Protein AF-A0A922D315-F1 (afdb_monomer)

pLDDT: mean 73.86, std 24.43, range [22.48, 97.62]

Mean predicted aligned error: 13.01 Å

Solvent-accessible surface area (backbone atoms only — not comparable to full-atom values): 17447 Å² total; per-residue (Å²): 59,37,34,54,45,79,56,97,93,43,79,48,77,47,82,45,89,85,81,79,78,64,88,59,62,47,65,74,80,80,59,61,92,82,39,90,58,49,90,83,52,80,82,81,50,77,80,77,60,60,60,63,49,66,79,55,69,70,61,53,51,51,53,52,53,49,74,77,66,68,82,96,87,77,100,71,91,74,86,86,72,86,78,73,94,68,91,68,90,68,82,64,93,59,62,65,70,58,42,48,52,56,15,62,77,73,73,54,56,54,87,32,56,74,48,73,80,84,81,93,70,83,63,75,76,67,44,75,32,68,101,81,56,83,41,77,51,57,84,61,48,79,63,49,51,58,54,50,51,52,53,50,48,54,49,63,57,55,69,46,83,72,56,49,70,86,56,73,47,52,87,54,80,71,87,61,44,58,58,98,77,68,10,79,40,85,62,13,63,63,24,62,57,63,55,52,49,50,45,55,57,44,47,72,78,37,96,82,54,59,78,71,93,75,82,71,52,82,84,55,62,72,66,82,62,90,65,62,70,46,51,59,55,57,83,54,83,78,80,87,65,88,70,63,98,86,60,94,63,89,64,76,76,77,78,82,73,80,80,74,131

Structure (mmCIF, N/CA/C/O backbone):
data_AF-A0A922D315-F1
#
_entry.id   AF-A0A922D315-F1
#
loop_
_atom_site.group_PDB
_atom_site.id
_atom_site.type_symbol
_atom_site.label_atom_id
_atom_site.label_alt_id
_atom_site.label_comp_id
_atom_site.label_asym_id
_atom_site.label_entity_id
_atom_site.label_seq_id
_atom_site.pdbx_PDB_ins_code
_atom_site.Cartn_x
_atom_site.Cartn_y
_atom_site.Cartn_z
_atom_site.occupancy
_atom_site.B_iso_or_equiv
_atom_site.auth_seq_id
_atom_site.auth_comp_id
_atom_site.auth_asym_id
_atom_site.auth_atom_id
_atom_site.pdbx_PDB_model_num
ATOM 1 N N . MET A 1 1 ? -8.050 -5.207 -5.681 1.00 91.94 1 MET A N 1
ATOM 2 C CA . MET A 1 1 ? -8.322 -5.676 -7.064 1.00 91.94 1 MET A CA 1
ATOM 3 C C . MET A 1 1 ? -9.760 -6.156 -7.151 1.00 91.94 1 MET A C 1
ATOM 5 O O . MET A 1 1 ? -10.204 -6.836 -6.233 1.00 91.94 1 MET A O 1
ATOM 9 N N . ILE A 1 2 ? -10.489 -5.770 -8.195 1.00 95.44 2 ILE A N 1
ATOM 10 C CA . ILE A 1 2 ? -11.901 -6.116 -8.404 1.00 95.44 2 ILE A CA 1
ATOM 11 C C . ILE A 1 2 ? -11.977 -7.260 -9.413 1.00 95.44 2 ILE A C 1
ATOM 13 O O . ILE A 1 2 ? -11.482 -7.131 -10.533 1.00 95.44 2 ILE A O 1
ATOM 17 N N . ILE A 1 3 ? -12.604 -8.360 -9.006 1.00 95.19 3 ILE A N 1
ATOM 18 C CA . ILE A 1 3 ? -12.777 -9.567 -9.816 1.00 95.19 3 ILE A CA 1
ATOM 19 C C . ILE A 1 3 ? -14.256 -9.770 -10.119 1.00 95.19 3 ILE A C 1
ATOM 21 O O . ILE A 1 3 ? -15.096 -9.632 -9.228 1.00 95.19 3 ILE A O 1
ATOM 25 N N . ARG A 1 4 ? -14.565 -10.104 -11.371 1.00 94.69 4 ARG A N 1
ATOM 26 C CA . ARG A 1 4 ? -15.879 -10.580 -11.801 1.00 94.69 4 ARG A CA 1
ATOM 27 C C . ARG A 1 4 ? -15.953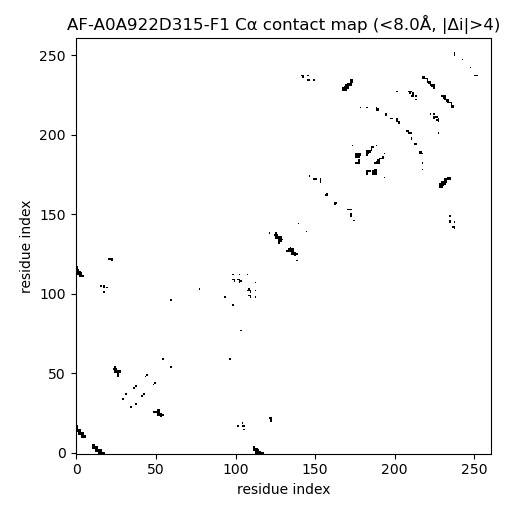 -12.088 -11.600 1.00 94.69 4 ARG A C 1
ATOM 29 O O . ARG A 1 4 ? -15.093 -12.819 -12.073 1.00 94.69 4 ARG A O 1
ATOM 36 N N . GLU A 1 5 ? -17.001 -12.551 -10.938 1.00 92.75 5 GLU A N 1
ATOM 37 C CA . GLU A 1 5 ? -17.286 -13.973 -10.761 1.00 92.75 5 GLU A CA 1
ATOM 38 C C . GLU A 1 5 ? -18.653 -14.271 -11.392 1.00 92.75 5 GLU A C 1
ATOM 40 O O . GLU A 1 5 ? -19.631 -13.565 -11.141 1.00 92.75 5 GLU A O 1
ATOM 45 N N . GLU A 1 6 ? -18.727 -15.293 -12.244 1.00 91.25 6 GLU A N 1
ATOM 46 C CA . GLU A 1 6 ? -19.978 -15.734 -12.864 1.00 91.25 6 GLU A CA 1
ATOM 47 C C . GLU A 1 6 ? -20.298 -17.152 -12.397 1.00 91.25 6 GLU A C 1
ATOM 49 O O . GLU A 1 6 ? -19.528 -18.088 -12.627 1.00 91.25 6 GLU A O 1
ATOM 54 N N . LYS A 1 7 ? -21.427 -17.310 -11.703 1.00 88.50 7 LYS A N 1
ATOM 55 C CA . LYS A 1 7 ? -21.873 -18.599 -11.169 1.00 88.50 7 LYS A CA 1
ATOM 56 C C . LYS A 1 7 ? -23.377 -18.739 -11.343 1.00 88.50 7 LYS A C 1
ATOM 58 O O . LYS A 1 7 ? -24.132 -17.856 -10.946 1.00 88.50 7 LYS A O 1
ATOM 63 N N . ASP A 1 8 ? -23.801 -19.844 -11.951 1.00 87.62 8 ASP A N 1
ATOM 64 C CA . ASP A 1 8 ? -25.213 -20.179 -12.180 1.00 87.62 8 ASP A CA 1
ATOM 65 C C . ASP A 1 8 ? -26.011 -19.058 -12.889 1.00 87.62 8 ASP A C 1
ATOM 67 O O . ASP A 1 8 ? -27.183 -18.825 -12.603 1.00 87.62 8 ASP A O 1
ATOM 71 N N . GLY A 1 9 ? -25.361 -18.329 -13.807 1.00 88.81 9 GLY A N 1
ATOM 72 C CA . GLY A 1 9 ? -25.953 -17.204 -14.547 1.00 88.81 9 GLY A CA 1
ATOM 73 C C . GLY A 1 9 ? -26.064 -15.891 -13.759 1.00 88.81 9 GLY A C 1
ATOM 74 O O . GLY A 1 9 ? -26.558 -14.900 -14.296 1.00 88.81 9 GLY A O 1
ATOM 75 N N . SER A 1 10 ? -25.598 -15.858 -12.508 1.00 92.81 10 SER A N 1
ATOM 76 C CA . SER A 1 10 ? -25.466 -14.638 -11.712 1.00 92.81 10 SER A CA 1
ATOM 77 C C . SER A 1 10 ? -24.044 -14.092 -11.804 1.00 92.81 10 SER A C 1
ATOM 79 O O . SER A 1 10 ? -23.073 -14.845 -11.707 1.00 92.81 10 SER A O 1
ATOM 81 N N . VAL A 1 11 ? -23.926 -12.773 -11.969 1.00 94.19 11 VAL A N 1
ATOM 82 C CA . VAL A 1 11 ? -22.647 -12.057 -11.960 1.00 94.19 11 VAL A CA 1
ATOM 83 C C . VAL A 1 11 ? -22.488 -11.360 -10.616 1.00 94.19 11 VAL A C 1
ATOM 85 O O . VAL A 1 11 ? -23.331 -10.550 -10.229 1.00 94.19 11 VAL A O 1
ATOM 88 N N . SER A 1 12 ? -21.390 -11.638 -9.925 1.00 95.19 12 SER A N 1
ATOM 89 C CA . SER A 1 12 ? -20.979 -10.933 -8.715 1.00 95.19 12 SER A CA 1
ATOM 90 C C . SER A 1 12 ? -19.610 -10.280 -8.904 1.00 95.19 12 SER A C 1
ATOM 92 O O . SER A 1 12 ? -18.837 -10.631 -9.798 1.00 95.19 12 SER A O 1
ATOM 94 N N . TYR A 1 13 ? -19.322 -9.296 -8.055 1.00 96.12 13 TYR A N 1
ATOM 95 C CA . TYR A 1 13 ? -18.024 -8.638 -7.997 1.00 96.12 13 TYR A CA 1
ATOM 96 C C . TYR A 1 13 ? -17.445 -8.804 -6.601 1.00 96.12 13 TYR A C 1
ATOM 98 O O . TYR A 1 13 ? -18.140 -8.584 -5.606 1.00 96.12 13 TYR A O 1
ATOM 106 N N . SER A 1 14 ? -16.173 -9.179 -6.525 1.00 95.12 14 SER A N 1
ATOM 107 C CA . SER A 1 14 ? -15.460 -9.344 -5.264 1.00 95.12 14 SER A CA 1
ATOM 108 C C . SER A 1 14 ? -14.200 -8.482 -5.239 1.00 95.12 14 SER A C 1
ATOM 110 O O . SER A 1 14 ? -13.546 -8.262 -6.260 1.00 95.12 14 SER A O 1
ATOM 112 N N . HIS A 1 15 ? -13.860 -7.964 -4.056 1.00 95.88 15 HIS A N 1
ATOM 113 C CA . HIS A 1 15 ? -12.599 -7.266 -3.835 1.00 95.88 15 HIS A CA 1
ATOM 114 C C . HIS A 1 15 ? -11.581 -8.226 -3.220 1.00 95.88 15 HIS A C 1
ATOM 116 O O . HIS A 1 15 ? -11.841 -8.832 -2.179 1.00 95.88 15 HIS A O 1
ATOM 122 N N . ARG A 1 16 ? -10.408 -8.348 -3.845 1.00 95.12 16 ARG A N 1
ATOM 123 C CA . ARG A 1 16 ? -9.303 -9.183 -3.363 1.00 95.12 16 ARG A CA 1
ATOM 124 C C . ARG A 1 16 ? -8.022 -8.374 -3.216 1.00 95.12 16 ARG A C 1
ATOM 126 O O . ARG A 1 16 ? -7.699 -7.526 -4.055 1.00 95.12 16 ARG A O 1
ATOM 133 N N . LEU A 1 17 ? -7.307 -8.645 -2.128 1.00 96.56 17 LEU A N 1
ATOM 134 C CA . LEU A 1 17 ? -5.966 -8.127 -1.882 1.00 96.56 17 LEU A CA 1
ATOM 135 C C . LEU A 1 17 ? -4.940 -9.068 -2.509 1.00 96.56 17 LEU A C 1
ATOM 137 O O . LEU A 1 17 ? -5.109 -10.285 -2.483 1.00 96.56 17 LEU A O 1
ATOM 141 N N . ILE A 1 18 ? -3.877 -8.492 -3.057 1.00 95.62 18 ILE A N 1
ATOM 142 C CA . ILE A 1 18 ? -2.781 -9.225 -3.683 1.00 95.62 18 ILE A CA 1
ATOM 143 C C . ILE A 1 18 ? -1.454 -8.630 -3.234 1.00 95.62 18 ILE A C 1
ATOM 145 O O . ILE A 1 18 ? -1.304 -7.412 -3.144 1.00 95.62 18 ILE A O 1
ATOM 149 N N . ARG A 1 19 ? -0.481 -9.502 -2.980 1.00 95.56 19 ARG A N 1
ATOM 150 C CA . ARG A 1 19 ? 0.905 -9.120 -2.733 1.00 95.56 19 ARG A CA 1
ATOM 151 C C . ARG A 1 19 ? 1.822 -10.069 -3.483 1.00 95.56 19 ARG A C 1
ATOM 153 O O . ARG A 1 19 ? 1.801 -11.269 -3.246 1.00 95.56 19 ARG A O 1
ATOM 160 N N . VAL A 1 20 ? 2.650 -9.516 -4.362 1.00 95.25 20 VAL A N 1
ATOM 161 C CA . VAL A 1 20 ? 3.705 -10.271 -5.038 1.00 95.25 20 VAL A CA 1
ATOM 162 C C . VAL A 1 20 ? 4.973 -10.136 -4.205 1.00 95.25 20 VAL A C 1
ATOM 164 O O . VAL A 1 20 ? 5.565 -9.065 -4.145 1.00 95.25 20 VAL A O 1
ATOM 167 N N . GLU A 1 21 ? 5.371 -11.204 -3.518 1.00 93.81 21 GLU A N 1
ATOM 168 C CA . GLU A 1 21 ? 6.442 -11.128 -2.509 1.00 93.81 21 GLU A CA 1
ATOM 169 C C . GLU A 1 21 ? 7.861 -11.115 -3.093 1.00 93.81 21 GLU A C 1
ATOM 171 O O . GLU A 1 21 ? 8.811 -10.733 -2.414 1.00 93.81 21 GLU A O 1
ATOM 176 N N . ARG A 1 22 ? 8.018 -11.500 -4.363 1.00 95.38 22 ARG A N 1
ATOM 177 C CA . ARG A 1 22 ? 9.308 -11.492 -5.068 1.00 95.38 22 ARG A CA 1
ATOM 178 C C . ARG A 1 22 ? 9.532 -10.175 -5.829 1.00 95.38 22 ARG A C 1
ATOM 180 O O . ARG A 1 22 ? 8.563 -9.610 -6.337 1.00 95.38 22 ARG A O 1
ATOM 187 N N . PRO A 1 23 ? 10.787 -9.719 -6.008 1.00 96.88 23 PRO A N 1
ATOM 188 C CA . PRO A 1 23 ? 11.086 -8.506 -6.767 1.00 96.88 23 PRO A CA 1
ATOM 189 C C . PRO A 1 23 ? 10.802 -8.723 -8.256 1.00 96.88 23 PRO A C 1
ATOM 191 O O . PRO A 1 23 ? 11.546 -9.414 -8.953 1.00 96.88 23 PRO A O 1
ATOM 194 N N . ILE A 1 24 ? 9.701 -8.153 -8.744 1.00 96.19 24 ILE A N 1
ATOM 195 C CA . ILE A 1 24 ? 9.281 -8.274 -10.149 1.00 96.19 24 ILE A CA 1
ATOM 196 C C . ILE A 1 24 ? 9.647 -7.067 -11.005 1.00 96.19 24 ILE A C 1
ATOM 198 O O . ILE A 1 24 ? 9.591 -7.153 -12.224 1.00 96.19 24 ILE A O 1
ATOM 202 N N . MET A 1 25 ? 10.003 -5.946 -10.389 1.00 96.12 25 MET A N 1
ATOM 203 C CA . MET A 1 25 ? 10.227 -4.684 -11.079 1.00 96.12 25 MET A CA 1
ATOM 204 C C . MET A 1 25 ? 11.481 -3.995 -10.564 1.00 96.12 25 MET A C 1
ATOM 206 O O . MET A 1 25 ? 11.861 -4.153 -9.404 1.00 96.12 25 MET A O 1
ATOM 210 N N . ARG A 1 26 ? 12.111 -3.199 -11.429 1.00 96.69 26 ARG A N 1
ATOM 211 C CA . ARG A 1 26 ? 13.243 -2.344 -11.066 1.00 96.69 26 ARG A CA 1
ATOM 212 C C . ARG A 1 26 ? 13.170 -1.015 -11.803 1.00 96.69 26 ARG A C 1
ATOM 214 O O . ARG A 1 26 ? 12.892 -0.998 -12.997 1.00 96.69 26 ARG A O 1
ATOM 221 N N . ILE A 1 27 ? 13.488 0.075 -11.110 1.00 96.50 27 ILE A N 1
ATOM 222 C CA . ILE A 1 27 ? 13.754 1.384 -11.718 1.00 96.50 27 ILE A CA 1
ATOM 223 C C . ILE A 1 27 ? 15.282 1.533 -11.800 1.00 96.50 27 ILE A C 1
ATOM 225 O O . ILE A 1 27 ? 15.926 1.755 -10.772 1.00 96.50 27 ILE A O 1
ATOM 229 N N . PRO A 1 28 ? 15.909 1.291 -12.966 1.00 94.94 28 PRO A N 1
ATOM 230 C CA . PRO A 1 28 ? 17.351 1.440 -13.115 1.00 94.94 28 PRO A CA 1
ATOM 231 C C . PRO A 1 28 ? 17.743 2.916 -13.248 1.00 94.94 28 PRO A C 1
ATOM 233 O O . PRO A 1 28 ? 17.053 3.697 -13.897 1.00 94.94 28 PRO A O 1
ATOM 236 N N . THR A 1 29 ? 18.891 3.287 -12.684 1.00 91.69 29 THR A N 1
ATOM 237 C CA . THR A 1 29 ? 19.513 4.591 -12.939 1.00 91.69 29 THR A CA 1
ATOM 238 C C . THR A 1 29 ? 20.345 4.553 -14.221 1.00 91.69 29 THR A C 1
ATOM 240 O O . THR A 1 29 ? 20.868 3.504 -14.612 1.00 91.69 29 THR A O 1
ATOM 243 N N . LEU A 1 30 ? 20.476 5.704 -14.888 1.00 91.19 30 LEU A N 1
ATOM 244 C CA . LEU A 1 30 ? 21.371 5.846 -16.034 1.00 91.19 30 LEU A CA 1
ATOM 245 C C . LEU A 1 30 ? 22.831 5.745 -15.570 1.00 91.19 30 LEU A C 1
ATOM 247 O O . LEU A 1 30 ? 23.198 6.244 -14.507 1.00 91.19 30 LEU A O 1
ATOM 251 N N . ALA A 1 31 ? 23.675 5.098 -16.373 1.00 90.75 31 ALA A N 1
ATOM 252 C CA . ALA A 1 31 ? 25.097 4.998 -16.074 1.00 90.75 31 ALA A CA 1
ATOM 253 C C . ALA A 1 31 ? 25.754 6.390 -16.040 1.00 90.75 31 ALA A C 1
ATOM 255 O O . ALA A 1 31 ? 25.595 7.165 -16.980 1.00 90.75 31 ALA A O 1
ATOM 256 N N . ILE A 1 32 ? 26.578 6.658 -15.020 1.00 88.94 32 ILE A N 1
ATOM 257 C CA . ILE A 1 32 ? 27.289 7.940 -14.835 1.00 88.94 32 ILE A CA 1
ATOM 258 C C . ILE A 1 32 ? 28.112 8.374 -16.057 1.00 88.94 32 ILE A C 1
ATOM 260 O O . ILE A 1 32 ? 28.179 9.549 -16.384 1.00 88.94 32 ILE A O 1
ATOM 264 N N . HIS A 1 33 ? 28.690 7.429 -16.801 1.00 90.50 33 HIS A N 1
ATOM 265 C CA . HIS A 1 33 ? 29.448 7.725 -18.023 1.00 90.50 33 HIS A CA 1
ATOM 266 C C . HIS A 1 33 ? 28.604 8.418 -19.107 1.00 90.50 33 HIS A C 1
ATOM 268 O O . HIS A 1 33 ? 29.145 9.111 -19.970 1.00 90.50 33 HIS A O 1
ATOM 274 N N . LEU A 1 34 ? 27.286 8.204 -19.070 1.00 89.62 34 LEU A N 1
ATOM 275 C CA . LEU A 1 34 ? 26.307 8.773 -19.991 1.00 89.62 34 LEU A CA 1
ATOM 276 C C . LEU A 1 34 ? 25.631 10.028 -19.419 1.00 89.62 34 LEU A C 1
ATOM 278 O O . LEU A 1 34 ? 24.910 10.700 -20.150 1.00 89.62 34 LEU A O 1
ATOM 282 N N . ASP A 1 35 ? 25.895 10.365 -18.154 1.00 84.38 35 ASP A N 1
ATOM 283 C CA . ASP A 1 35 ? 25.376 11.547 -17.470 1.00 84.38 35 ASP A CA 1
ATOM 284 C C . ASP A 1 35 ? 26.524 12.351 -16.843 1.00 84.38 35 ASP A C 1
ATOM 286 O O . ASP A 1 35 ? 26.895 12.190 -15.680 1.00 84.38 35 ASP A O 1
ATOM 290 N N . ARG A 1 36 ? 27.110 13.238 -17.653 1.00 81.31 36 ARG A N 1
ATOM 291 C CA . ARG A 1 36 ? 28.266 14.057 -17.255 1.00 81.31 36 ARG A CA 1
ATOM 292 C C . ARG A 1 36 ? 27.937 15.091 -16.170 1.00 81.31 36 ARG A C 1
ATOM 294 O O . ARG A 1 36 ? 28.870 15.614 -15.571 1.00 81.31 36 ARG A O 1
ATOM 301 N N . GLY A 1 37 ? 26.655 15.390 -15.943 1.00 79.25 37 GLY A N 1
ATOM 302 C CA . GLY A 1 37 ? 26.189 16.380 -14.968 1.00 79.25 37 GLY A CA 1
ATOM 303 C C . GLY A 1 37 ? 25.739 15.783 -13.634 1.00 79.25 37 GLY A C 1
ATOM 304 O O . GLY A 1 37 ? 25.389 16.534 -12.731 1.00 79.25 37 GLY A O 1
ATOM 305 N N . ILE A 1 38 ? 25.757 14.453 -13.473 1.00 81.06 38 ILE A N 1
ATOM 306 C CA . ILE A 1 38 ? 25.192 13.800 -12.279 1.00 81.06 38 ILE A CA 1
ATOM 307 C C . ILE A 1 38 ? 25.898 14.190 -10.973 1.00 81.06 38 ILE A C 1
ATOM 309 O O . ILE A 1 38 ? 25.276 14.182 -9.912 1.00 81.06 38 ILE A O 1
ATOM 313 N N . ASN A 1 39 ? 27.180 14.566 -11.051 1.00 74.38 39 ASN A N 1
ATOM 314 C CA . ASN A 1 39 ? 27.963 15.004 -9.894 1.00 74.38 39 ASN A CA 1
ATOM 315 C C . ASN A 1 39 ? 27.498 16.363 -9.340 1.00 74.38 39 ASN A C 1
ATOM 317 O O . ASN A 1 39 ? 27.722 16.630 -8.163 1.00 74.38 39 ASN A O 1
ATOM 321 N N . ASP A 1 40 ? 26.824 17.183 -10.154 1.00 79.56 40 ASP A N 1
ATOM 322 C CA . ASP A 1 40 ? 26.308 18.503 -9.761 1.00 79.56 40 ASP A CA 1
ATOM 323 C C . ASP A 1 40 ? 24.874 18.432 -9.199 1.00 79.56 40 ASP A C 1
ATOM 325 O O . ASP A 1 40 ? 24.325 19.430 -8.730 1.00 79.56 40 ASP A O 1
ATOM 329 N N . GLY A 1 41 ? 24.261 17.244 -9.223 1.00 77.75 41 GLY A N 1
ATOM 330 C CA . GLY A 1 41 ? 22.933 16.978 -8.682 1.00 77.75 41 GLY A CA 1
ATOM 331 C C . GLY A 1 41 ? 22.098 16.093 -9.603 1.00 77.75 41 GLY A C 1
ATOM 332 O O . GLY A 1 41 ? 21.907 16.382 -10.784 1.00 77.75 41 GLY A O 1
ATOM 333 N N . PHE A 1 42 ? 21.538 15.017 -9.050 1.00 81.50 42 PHE A N 1
ATOM 334 C CA . PHE A 1 42 ? 20.682 14.110 -9.807 1.00 81.50 42 PHE A CA 1
ATOM 335 C C . PHE A 1 42 ? 19.250 14.651 -9.890 1.00 81.50 42 PHE A C 1
ATOM 337 O O . PHE A 1 42 ? 18.462 14.528 -8.950 1.00 81.50 42 PHE A O 1
ATOM 344 N N . LYS A 1 43 ? 18.898 15.261 -11.026 1.00 86.31 43 LYS A N 1
ATOM 345 C CA . LYS A 1 43 ? 17.538 15.754 -11.279 1.00 86.31 43 LYS A CA 1
ATOM 346 C C . LYS A 1 43 ? 16.674 14.664 -11.915 1.00 86.31 43 LYS A C 1
ATOM 348 O O . LYS A 1 43 ? 16.824 14.332 -13.090 1.00 86.31 43 LYS A O 1
ATOM 353 N N . ILE A 1 44 ? 15.720 14.145 -11.149 1.00 87.75 44 ILE A N 1
ATOM 354 C CA . ILE A 1 44 ? 14.788 13.111 -11.612 1.00 87.75 44 ILE A CA 1
ATOM 355 C C . ILE A 1 44 ? 13.575 13.762 -12.281 1.00 87.75 44 ILE A C 1
ATOM 357 O O . ILE A 1 44 ? 12.909 14.612 -11.692 1.00 87.75 44 ILE A O 1
ATOM 361 N N . ASN A 1 45 ? 13.256 13.333 -13.503 1.00 91.50 45 ASN A N 1
ATOM 362 C CA . ASN A 1 45 ? 11.947 13.570 -14.096 1.00 91.50 45 ASN A CA 1
ATOM 363 C C . ASN A 1 45 ? 11.003 12.441 -13.659 1.00 91.50 45 ASN A C 1
ATOM 365 O O . ASN A 1 45 ? 11.236 11.277 -13.986 1.00 91.50 45 ASN A O 1
ATOM 369 N N . THR A 1 46 ? 9.946 12.778 -12.924 1.00 93.31 46 THR A N 1
ATOM 370 C CA . THR A 1 46 ? 9.021 11.795 -12.340 1.00 93.31 46 THR A CA 1
ATOM 371 C C . THR A 1 46 ? 8.239 10.999 -13.384 1.00 93.31 46 THR A C 1
ATOM 373 O O . THR A 1 46 ? 7.889 9.854 -13.124 1.00 93.31 46 THR A O 1
ATOM 376 N N . GLN A 1 47 ? 8.008 11.559 -14.574 1.00 92.62 47 GLN A N 1
ATOM 377 C CA . GLN A 1 47 ? 7.243 10.909 -15.638 1.00 92.62 47 GLN A CA 1
ATOM 378 C C . GLN A 1 47 ? 8.100 9.959 -16.481 1.00 92.62 47 GLN A C 1
ATOM 380 O O . GLN A 1 47 ? 7.655 8.865 -16.821 1.00 92.62 47 GLN A O 1
ATOM 385 N N . SER A 1 48 ? 9.311 10.373 -16.863 1.00 92.12 48 SER A N 1
ATOM 386 C CA . SER A 1 48 ? 10.147 9.611 -17.800 1.00 92.12 48 SER A CA 1
ATOM 387 C C . SER A 1 48 ? 11.176 8.711 -17.122 1.00 92.12 48 SER A C 1
ATOM 389 O O . SER A 1 48 ? 11.525 7.678 -17.688 1.00 92.12 48 SER A O 1
ATOM 391 N N . HIS A 1 49 ? 11.685 9.075 -15.939 1.00 93.00 49 HIS A N 1
ATOM 392 C CA . HIS A 1 49 ? 12.783 8.340 -15.290 1.00 93.00 49 HIS A CA 1
ATOM 393 C C . HIS A 1 49 ? 12.307 7.312 -14.256 1.00 93.00 49 HIS A C 1
ATOM 395 O O . HIS A 1 49 ? 13.094 6.459 -13.858 1.00 93.00 49 HIS A O 1
ATOM 401 N N . LEU A 1 50 ? 11.042 7.366 -13.822 1.00 95.19 50 LEU A N 1
ATOM 402 C CA . LEU A 1 50 ? 10.490 6.454 -12.809 1.00 95.19 50 LEU A CA 1
ATOM 403 C C . LEU A 1 50 ? 9.668 5.301 -13.397 1.00 95.19 50 LEU A C 1
ATOM 405 O O . LEU A 1 50 ? 8.984 4.599 -12.657 1.00 95.19 50 LEU A O 1
ATOM 409 N N . LEU A 1 51 ? 9.735 5.078 -14.712 1.00 94.75 51 LEU A N 1
ATOM 410 C CA . LEU A 1 51 ? 9.062 3.950 -15.352 1.00 94.75 51 LEU A CA 1
ATOM 411 C C . LEU A 1 51 ? 9.773 2.635 -14.979 1.00 94.75 51 LEU A C 1
ATOM 413 O O . LEU A 1 51 ? 10.937 2.445 -15.347 1.00 94.75 51 LEU A O 1
ATOM 417 N N . PRO A 1 52 ? 9.113 1.711 -14.258 1.00 95.38 52 PRO A N 1
ATOM 418 C CA . PRO A 1 52 ? 9.738 0.466 -13.840 1.00 95.38 52 PRO A CA 1
ATOM 419 C C . PRO A 1 52 ? 9.849 -0.526 -15.003 1.00 95.38 52 PRO A C 1
ATOM 421 O O . PRO A 1 52 ? 8.927 -0.701 -15.800 1.00 95.38 52 PRO A O 1
ATOM 424 N N . VAL A 1 53 ? 10.964 -1.251 -15.053 1.00 95.88 53 VAL A N 1
ATOM 425 C CA . VAL A 1 53 ? 11.170 -2.370 -15.976 1.00 95.88 53 VAL A CA 1
ATOM 426 C C . VAL A 1 53 ? 10.648 -3.651 -15.330 1.00 95.88 53 VAL A C 1
ATOM 428 O O . VAL A 1 53 ? 11.108 -4.027 -14.252 1.00 95.88 53 VAL A O 1
ATOM 431 N N . LEU A 1 54 ? 9.705 -4.322 -16.001 1.00 95.31 54 LEU A N 1
ATOM 432 C CA . LEU A 1 54 ? 9.114 -5.599 -15.570 1.00 95.31 54 LEU A CA 1
ATOM 433 C C . LEU A 1 54 ? 9.826 -6.809 -16.200 1.00 95.31 54 LEU A C 1
ATOM 435 O O . LEU A 1 54 ? 10.202 -7.750 -15.509 1.00 95.31 54 LEU A O 1
ATOM 439 N N . ALA A 1 55 ? 9.997 -6.803 -17.525 1.00 95.00 55 ALA A N 1
ATOM 440 C CA . ALA A 1 55 ? 10.608 -7.897 -18.278 1.00 95.00 55 ALA A CA 1
ATOM 441 C C . ALA A 1 55 ? 11.099 -7.419 -19.653 1.00 95.00 55 ALA A C 1
ATOM 443 O O . ALA A 1 55 ? 10.701 -6.357 -20.129 1.00 95.00 55 ALA A O 1
ATOM 444 N N . THR A 1 56 ? 11.935 -8.227 -20.308 1.00 94.88 56 THR A N 1
ATOM 445 C CA . THR A 1 56 ? 12.290 -8.042 -21.722 1.00 94.88 56 THR A CA 1
ATOM 446 C C . THR A 1 56 ? 11.283 -8.758 -22.624 1.00 94.88 56 THR A C 1
ATOM 448 O O . THR A 1 56 ? 10.771 -9.822 -22.264 1.00 94.88 56 THR A O 1
ATOM 451 N N . SER A 1 57 ? 11.031 -8.215 -23.819 1.00 91.44 57 SER A N 1
ATOM 452 C CA . SER A 1 57 ? 10.149 -8.839 -24.819 1.00 91.44 57 SER A CA 1
ATOM 453 C C . SER A 1 57 ? 10.614 -10.248 -25.195 1.00 91.44 57 SER A C 1
ATOM 455 O O . SER A 1 57 ? 9.815 -11.175 -25.182 1.00 91.44 57 SER A O 1
ATOM 457 N N . ILE A 1 58 ? 11.923 -10.435 -25.400 1.00 90.81 58 ILE A N 1
ATOM 458 C CA . ILE A 1 58 ? 12.533 -11.728 -25.756 1.00 90.81 58 ILE A CA 1
ATOM 459 C C . ILE A 1 58 ? 12.167 -12.819 -24.743 1.00 90.81 58 ILE A C 1
ATOM 461 O O . ILE A 1 58 ? 11.757 -13.917 -25.117 1.00 90.81 58 ILE A O 1
ATOM 465 N N . LYS A 1 59 ? 12.312 -12.539 -23.439 1.00 88.06 59 LYS A N 1
ATOM 466 C CA . LYS A 1 59 ? 12.014 -13.541 -22.407 1.00 88.06 59 LYS A CA 1
ATOM 467 C C . LYS A 1 59 ? 10.509 -13.783 -22.279 1.00 88.06 59 LYS A C 1
ATOM 469 O O . LYS A 1 59 ? 10.111 -14.915 -22.018 1.00 88.06 59 LYS A O 1
ATOM 474 N N . ALA A 1 60 ? 9.690 -12.749 -22.474 1.00 85.81 60 ALA A N 1
ATOM 475 C CA . ALA A 1 60 ? 8.236 -12.876 -22.465 1.00 85.81 60 ALA A CA 1
ATOM 476 C C . ALA A 1 60 ? 7.731 -13.760 -23.622 1.00 85.81 60 ALA A C 1
ATOM 478 O O . ALA A 1 60 ? 6.937 -14.669 -23.390 1.00 85.81 60 ALA A O 1
ATOM 479 N N . GLU A 1 61 ? 8.240 -13.550 -24.836 1.00 84.94 61 GLU A N 1
ATOM 480 C CA . GLU A 1 61 ? 7.913 -14.360 -26.018 1.00 84.94 61 GLU A CA 1
ATOM 481 C C . GLU A 1 61 ? 8.377 -15.809 -25.863 1.00 84.94 61 GLU A C 1
ATOM 483 O O . GLU A 1 61 ? 7.606 -16.733 -26.119 1.00 84.94 61 GLU A O 1
ATOM 488 N N . LEU A 1 62 ? 9.600 -16.021 -25.363 1.00 85.38 62 LEU A N 1
ATOM 489 C CA . LEU A 1 62 ? 10.115 -17.364 -25.102 1.00 85.38 62 LEU A CA 1
ATOM 490 C C . LEU A 1 62 ? 9.227 -18.127 -24.111 1.00 85.38 62 LEU A C 1
ATOM 492 O O . LEU A 1 62 ? 8.895 -19.286 -24.343 1.00 85.38 62 LEU A O 1
ATOM 496 N N . ASN A 1 63 ? 8.814 -17.481 -23.019 1.00 81.38 63 ASN A N 1
ATOM 497 C CA . ASN A 1 63 ? 7.940 -18.111 -22.031 1.00 81.38 63 ASN A CA 1
ATOM 498 C C . ASN A 1 63 ? 6.555 -18.432 -22.619 1.00 81.38 63 ASN A C 1
ATOM 500 O O . ASN A 1 63 ? 5.992 -19.483 -22.310 1.00 81.38 63 ASN A O 1
ATOM 504 N N . LYS A 1 64 ? 6.021 -17.577 -23.499 1.00 78.44 64 LYS A N 1
ATOM 505 C CA . LYS A 1 64 ? 4.761 -17.845 -24.204 1.00 78.44 64 LYS A CA 1
ATOM 506 C C . LYS A 1 64 ? 4.872 -19.105 -25.072 1.00 78.44 64 LYS A C 1
ATOM 508 O O . LYS A 1 64 ? 4.070 -20.020 -24.916 1.00 78.44 64 LYS A O 1
ATOM 513 N N . ALA A 1 65 ? 5.927 -19.200 -25.882 1.00 69.44 65 ALA A N 1
ATOM 514 C CA . ALA A 1 65 ? 6.167 -20.347 -26.758 1.00 69.44 65 ALA A CA 1
ATOM 515 C C . ALA A 1 65 ? 6.389 -21.666 -25.992 1.00 69.44 65 ALA A C 1
ATOM 517 O O . ALA A 1 65 ? 5.967 -22.723 -26.454 1.00 69.44 65 ALA A O 1
ATOM 518 N N . VAL A 1 66 ? 7.025 -21.628 -24.813 1.00 70.00 66 VAL A N 1
ATOM 519 C CA . VAL A 1 66 ? 7.189 -22.816 -23.948 1.00 70.00 66 VAL A CA 1
ATOM 520 C C . VAL A 1 66 ? 5.839 -23.314 -23.428 1.00 70.00 66 VAL A C 1
ATOM 522 O O . VAL A 1 66 ? 5.589 -24.518 -23.413 1.00 70.00 66 VAL A O 1
ATOM 525 N N . THR A 1 67 ? 4.951 -22.392 -23.058 1.00 64.06 67 THR A N 1
ATOM 526 C CA . THR A 1 67 ? 3.602 -22.722 -22.572 1.00 64.06 67 THR A CA 1
ATOM 527 C C . THR A 1 67 ? 2.748 -23.367 -23.673 1.00 64.06 67 THR A C 1
ATOM 529 O O . THR A 1 67 ? 1.922 -24.227 -23.389 1.00 64.06 67 THR A O 1
ATOM 532 N N . GLU A 1 68 ? 2.986 -23.005 -24.937 1.00 63.22 68 GLU A N 1
ATOM 533 C CA . GLU A 1 68 ? 2.277 -23.541 -26.108 1.00 63.22 68 GLU A CA 1
ATOM 534 C C . GLU A 1 68 ? 2.806 -24.914 -26.583 1.00 63.22 68 GLU A C 1
ATOM 536 O O . GLU A 1 68 ? 2.072 -25.629 -27.264 1.00 63.22 68 GLU A O 1
ATOM 541 N N . ASN A 1 69 ? 4.038 -25.317 -26.216 1.00 52.28 69 ASN A N 1
ATOM 542 C CA . ASN A 1 69 ? 4.703 -26.512 -26.774 1.00 52.28 69 ASN A CA 1
ATOM 543 C C . ASN A 1 69 ? 5.050 -27.660 -25.776 1.00 52.28 69 ASN A C 1
ATOM 545 O O . ASN A 1 69 ? 5.296 -28.765 -26.250 1.00 52.28 69 ASN A O 1
ATOM 549 N N . GLY A 1 70 ? 5.018 -27.463 -24.440 1.00 42.78 70 GLY A N 1
ATOM 550 C CA . GLY A 1 70 ? 5.174 -28.504 -23.373 1.00 42.78 70 GLY A CA 1
ATOM 551 C C . GLY A 1 70 ? 6.561 -29.197 -23.263 1.00 42.78 70 GLY A C 1
ATOM 552 O O . GLY A 1 70 ? 7.285 -29.193 -24.256 1.00 42.78 70 GLY A O 1
ATOM 553 N N . PRO A 1 71 ? 6.999 -29.804 -22.115 1.00 45.03 71 PRO A N 1
ATOM 554 C CA . PRO A 1 71 ? 6.265 -30.383 -20.969 1.00 45.03 71 PRO A CA 1
ATOM 555 C C . PRO A 1 71 ? 6.587 -29.778 -19.567 1.00 45.03 71 PRO A C 1
ATOM 557 O O . PRO A 1 71 ? 7.465 -28.936 -19.408 1.00 45.03 71 PRO A O 1
ATOM 560 N N . VAL A 1 72 ? 5.839 -30.227 -18.545 1.00 50.66 72 VAL A N 1
ATOM 561 C CA . VAL A 1 72 ? 5.846 -29.815 -17.120 1.00 50.66 72 VAL A CA 1
ATOM 562 C C . VAL A 1 72 ? 7.194 -30.056 -16.418 1.00 50.66 72 VAL A C 1
ATOM 564 O O . VAL A 1 72 ? 7.602 -31.204 -16.321 1.00 50.66 72 VAL A O 1
ATOM 567 N N . GLU A 1 73 ? 7.819 -28.997 -15.875 1.00 40.16 73 GLU A N 1
ATOM 568 C CA . GLU A 1 73 ? 8.558 -28.955 -14.588 1.00 40.16 73 GLU A CA 1
ATOM 569 C C . GLU A 1 73 ? 9.169 -27.552 -14.349 1.00 40.16 73 GLU A C 1
ATOM 571 O O . GLU A 1 73 ? 10.261 -27.232 -14.806 1.00 40.16 73 GLU A O 1
ATOM 576 N N . THR A 1 74 ? 8.418 -26.673 -13.671 1.00 34.53 74 THR A N 1
ATOM 577 C CA . THR A 1 74 ? 8.870 -25.616 -12.730 1.00 34.53 74 THR A CA 1
ATOM 578 C C . THR A 1 74 ? 7.662 -24.752 -12.341 1.00 34.53 74 THR A C 1
ATOM 580 O O . THR A 1 74 ? 7.330 -23.779 -13.002 1.00 34.53 74 THR A O 1
ATOM 583 N N . GLY A 1 75 ? 6.978 -25.127 -11.256 1.00 34.72 75 GLY A N 1
ATOM 584 C CA . GLY A 1 75 ? 6.218 -24.234 -10.360 1.00 34.72 75 GLY A CA 1
ATOM 585 C C . GLY A 1 75 ? 5.065 -23.351 -10.875 1.00 34.72 75 GLY A C 1
ATOM 586 O O . GLY A 1 75 ? 4.445 -22.696 -10.046 1.00 34.72 75 GLY A O 1
ATOM 587 N N . PHE A 1 76 ? 4.740 -23.314 -12.166 1.00 37.03 76 PHE A N 1
ATOM 588 C CA . PHE A 1 76 ? 3.600 -22.561 -12.704 1.00 37.03 76 PHE A CA 1
ATOM 589 C C . PHE A 1 76 ? 2.637 -23.519 -13.407 1.00 37.03 76 PHE A C 1
ATOM 591 O O . PHE A 1 76 ? 2.865 -23.922 -14.545 1.00 37.03 76 PHE A O 1
ATOM 598 N N . GLN A 1 77 ? 1.566 -23.908 -12.713 1.00 31.09 77 GLN A N 1
ATOM 599 C CA . GLN A 1 77 ? 0.434 -24.599 -13.328 1.00 31.09 77 GLN A CA 1
ATOM 600 C C . GLN A 1 77 ? -0.509 -23.546 -13.917 1.00 31.09 77 GLN A C 1
ATOM 602 O O . GLN A 1 77 ? -1.117 -22.771 -13.184 1.00 31.09 77 GLN A O 1
ATOM 607 N N . ILE A 1 78 ? -0.588 -23.501 -15.245 1.00 44.66 78 ILE A N 1
ATOM 608 C CA . ILE A 1 78 ? -1.602 -22.753 -15.989 1.00 44.66 78 ILE A CA 1
ATOM 609 C C . ILE A 1 78 ? -2.571 -23.804 -16.520 1.00 44.66 78 ILE A C 1
ATOM 611 O O . ILE A 1 78 ? -2.165 -24.681 -17.283 1.00 44.66 78 ILE A O 1
ATOM 615 N N . ASP A 1 79 ? -3.821 -23.746 -16.066 1.00 35.03 79 ASP A N 1
ATOM 616 C CA . ASP A 1 79 ? -4.880 -24.625 -16.550 1.00 35.03 79 ASP A CA 1
ATOM 617 C C . ASP A 1 79 ? -5.231 -24.228 -17.990 1.00 35.03 79 ASP A C 1
ATOM 619 O O . ASP A 1 79 ? -5.528 -23.067 -18.294 1.00 35.03 79 ASP A O 1
ATOM 623 N N . GLY A 1 80 ? -5.056 -25.186 -18.894 1.00 39.25 80 GLY A N 1
ATOM 624 C CA . GLY A 1 80 ? -5.071 -24.980 -20.331 1.00 39.25 80 GLY A CA 1
ATOM 625 C C . GLY A 1 80 ? -6.487 -24.989 -20.873 1.00 39.25 80 GLY A C 1
ATOM 626 O O . GLY A 1 80 ? -6.990 -26.043 -21.253 1.00 39.25 80 GLY A O 1
ATOM 627 N N . ASP A 1 81 ? -7.085 -23.809 -21.000 1.00 32.72 81 ASP A N 1
ATOM 628 C CA . ASP A 1 81 ? -8.234 -23.619 -21.876 1.00 32.72 81 ASP A CA 1
ATOM 629 C C . ASP A 1 81 ? -7.766 -22.936 -23.167 1.00 32.72 81 ASP A C 1
ATOM 631 O O . ASP A 1 81 ? -7.151 -21.867 -23.154 1.00 32.72 81 ASP A O 1
ATOM 635 N N . LYS A 1 82 ? -7.988 -23.613 -24.297 1.00 35.28 82 LYS A N 1
ATOM 636 C CA . LYS A 1 82 ? -7.515 -23.218 -25.630 1.00 35.28 82 LYS A CA 1
ATOM 637 C C . LYS A 1 82 ? -8.109 -21.863 -26.024 1.00 35.28 82 LYS A C 1
ATOM 639 O O . LYS A 1 82 ? -9.248 -21.795 -26.485 1.00 35.28 82 LYS A O 1
ATOM 644 N N . VAL A 1 83 ? -7.327 -20.790 -25.920 1.00 35.56 83 VAL A N 1
ATOM 645 C CA . VAL A 1 83 ? -7.700 -19.495 -26.499 1.00 35.56 83 VAL A CA 1
ATOM 646 C C . VAL A 1 83 ? -7.474 -19.572 -28.007 1.00 35.56 83 VAL A C 1
ATOM 648 O O . VAL A 1 83 ? -6.365 -19.397 -28.503 1.00 35.56 83 VAL A O 1
ATOM 651 N N . ASN A 1 84 ? -8.547 -19.882 -28.736 1.00 34.22 84 ASN A N 1
ATOM 652 C CA . ASN A 1 84 ? -8.612 -19.674 -30.176 1.00 34.22 84 ASN A CA 1
ATOM 653 C C . ASN A 1 84 ? -8.306 -18.205 -30.485 1.00 34.22 84 ASN A C 1
ATOM 655 O O . ASN A 1 84 ? -8.974 -17.306 -29.973 1.00 34.22 84 ASN A O 1
ATOM 659 N N . GLU A 1 85 ? -7.342 -17.986 -31.377 1.00 41.28 85 GLU A N 1
ATOM 660 C CA . GLU A 1 85 ? -7.108 -16.721 -32.065 1.00 41.28 85 GLU A CA 1
ATOM 661 C C . GLU A 1 85 ? -8.379 -16.291 -32.812 1.00 41.28 85 GLU A C 1
ATOM 663 O O . GLU A 1 85 ? -8.610 -16.610 -33.978 1.00 41.28 85 GLU A O 1
ATOM 668 N N . ARG A 1 86 ? -9.240 -15.545 -32.126 1.00 36.16 86 ARG A N 1
ATOM 669 C CA . ARG A 1 86 ? -10.184 -14.625 -32.751 1.00 36.16 86 ARG A CA 1
ATOM 670 C C . ARG A 1 86 ? -9.991 -13.267 -32.118 1.00 36.16 86 ARG A C 1
ATOM 672 O O . ARG A 1 86 ? -10.473 -12.982 -31.032 1.00 36.16 86 ARG A O 1
ATOM 679 N N . THR A 1 87 ? -9.242 -12.465 -32.857 1.00 39.97 87 THR A N 1
ATOM 680 C CA . THR A 1 87 ? -9.140 -11.013 -32.838 1.00 39.97 87 THR A CA 1
ATOM 681 C C . THR A 1 87 ? -10.374 -10.330 -32.236 1.00 39.97 87 THR A C 1
ATOM 683 O O . THR A 1 87 ? -11.301 -9.941 -32.942 1.00 39.97 87 THR A O 1
ATOM 686 N N . THR A 1 88 ? -10.366 -10.109 -30.927 1.00 34.38 88 THR A N 1
ATOM 687 C CA . THR A 1 88 ? -10.965 -8.908 -30.355 1.00 34.38 88 THR A CA 1
ATOM 688 C C . THR A 1 88 ? -9.816 -7.947 -30.122 1.00 34.38 88 THR A C 1
ATOM 690 O O . THR A 1 88 ? -8.938 -8.220 -29.307 1.00 34.38 88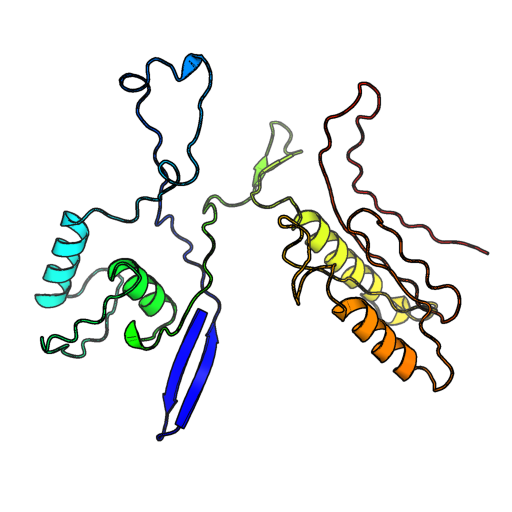 THR A O 1
ATOM 693 N N . ASN A 1 89 ? -9.815 -6.834 -30.855 1.00 40.03 89 ASN A N 1
ATOM 694 C CA . ASN A 1 89 ? -9.026 -5.641 -30.561 1.00 40.03 89 ASN A CA 1
ATOM 695 C C . ASN A 1 89 ? -9.446 -5.065 -29.195 1.00 40.03 89 ASN A C 1
ATOM 697 O O . ASN A 1 89 ? -9.967 -3.956 -29.115 1.00 40.03 89 ASN A O 1
ATOM 701 N N . ASN A 1 90 ? -9.257 -5.814 -28.111 1.00 48.75 90 ASN A N 1
ATOM 702 C CA . ASN A 1 90 ? -9.300 -5.249 -26.780 1.00 48.75 90 ASN A CA 1
ATOM 703 C C . ASN A 1 90 ? -7.940 -4.598 -26.580 1.00 48.75 90 ASN A C 1
ATOM 705 O O . ASN A 1 90 ? -6.931 -5.268 -26.365 1.00 48.75 90 ASN A O 1
ATOM 709 N N . SER A 1 91 ? -7.915 -3.276 -26.737 1.00 52.44 91 SER A N 1
ATOM 710 C CA . SER A 1 91 ? -6.816 -2.421 -26.304 1.00 52.44 91 SER A CA 1
ATOM 711 C C . SER A 1 91 ? -6.654 -2.603 -24.793 1.00 52.44 91 SER A C 1
ATOM 713 O O . SER A 1 91 ? -7.219 -1.863 -23.990 1.00 52.44 91 SER A O 1
ATOM 715 N N . SER A 1 92 ? -5.959 -3.671 -24.395 1.00 72.81 92 SER A N 1
ATOM 716 C CA . SER A 1 92 ? -5.634 -3.921 -23.001 1.00 72.81 92 SER A CA 1
ATOM 717 C C . SER A 1 92 ? -4.818 -2.734 -22.512 1.00 72.81 92 SER A C 1
ATOM 719 O O . SER A 1 92 ? -3.752 -2.441 -23.055 1.00 72.81 92 SER A O 1
ATOM 721 N N . LYS A 1 93 ? -5.318 -2.050 -21.480 1.00 88.62 93 LYS A N 1
ATOM 722 C CA . LYS A 1 93 ? -4.652 -0.888 -20.872 1.00 88.62 93 LYS A CA 1
ATOM 723 C C . LYS A 1 93 ? -3.296 -1.253 -20.253 1.00 88.62 93 LYS A C 1
ATOM 725 O O . LYS A 1 93 ? -2.483 -0.372 -19.990 1.00 88.62 93 LYS A O 1
ATOM 730 N N . HIS A 1 94 ? -3.052 -2.546 -20.030 1.00 92.31 94 HIS A N 1
ATOM 731 C CA . HIS A 1 94 ? -1.857 -3.068 -19.382 1.00 92.31 94 HIS A CA 1
ATOM 732 C C . HIS A 1 94 ? -1.199 -4.180 -20.200 1.00 92.31 94 HIS A C 1
ATOM 734 O O . HIS A 1 94 ? -1.843 -4.894 -20.972 1.00 92.31 94 HIS A O 1
ATOM 740 N N . HIS A 1 95 ? 0.106 -4.350 -20.000 1.00 90.94 95 HIS A N 1
ATOM 741 C CA . HIS A 1 95 ? 0.863 -5.423 -20.632 1.00 90.94 95 HIS A CA 1
ATOM 742 C C . HIS A 1 95 ? 0.345 -6.795 -20.166 1.00 90.94 95 HIS A C 1
ATOM 744 O O . HIS A 1 95 ? 0.189 -7.024 -18.966 1.00 90.94 95 HIS A O 1
ATOM 750 N N . SER A 1 96 ? 0.132 -7.728 -21.100 1.00 90.69 96 SER A N 1
ATOM 751 C CA . SER A 1 96 ? -0.464 -9.051 -20.835 1.00 90.69 96 SER A CA 1
ATOM 752 C C . SER A 1 96 ? 0.263 -9.834 -19.739 1.00 90.69 96 SER A C 1
ATOM 754 O O . SER A 1 96 ? -0.381 -10.428 -18.882 1.00 90.69 96 SER A O 1
ATOM 756 N N . LEU A 1 97 ? 1.598 -9.767 -19.715 1.00 92.12 97 LEU A N 1
ATOM 757 C CA . LEU A 1 97 ? 2.427 -10.377 -18.669 1.00 92.12 97 LEU A CA 1
ATOM 758 C C . LEU A 1 97 ? 2.037 -9.939 -17.244 1.00 92.12 97 LEU A C 1
ATOM 760 O O . LEU A 1 97 ? 2.042 -10.767 -16.337 1.00 92.12 97 LEU A O 1
ATOM 764 N N . LEU A 1 98 ? 1.703 -8.659 -17.034 1.00 93.75 98 LEU A N 1
ATOM 765 C CA . LEU A 1 98 ? 1.275 -8.170 -15.720 1.00 93.75 98 LEU A CA 1
ATOM 766 C C . LEU A 1 98 ? -0.085 -8.765 -15.349 1.00 93.75 98 LEU A C 1
ATOM 768 O O . LEU A 1 98 ? -0.233 -9.300 -14.257 1.00 93.75 98 LEU A O 1
ATOM 772 N N . LEU A 1 99 ? -1.051 -8.722 -16.270 1.00 93.88 99 LEU A N 1
ATOM 773 C CA . LEU A 1 99 ? -2.388 -9.272 -16.038 1.00 93.88 99 LEU A CA 1
ATOM 774 C C . LEU A 1 99 ? -2.337 -10.775 -15.751 1.00 93.88 99 LEU A C 1
ATOM 776 O O . LEU A 1 99 ? -2.964 -11.233 -14.805 1.00 93.88 99 LEU A O 1
ATOM 780 N N . GLN A 1 100 ? -1.533 -11.529 -16.502 1.00 92.94 100 GLN A N 1
ATOM 781 C CA . GLN A 1 100 ? -1.307 -12.956 -16.263 1.00 92.94 100 GLN A CA 1
ATOM 782 C C . GLN A 1 100 ? -0.681 -13.216 -14.893 1.00 92.94 100 GLN A C 1
ATOM 784 O O . GLN A 1 100 ? -1.107 -14.124 -14.182 1.00 92.94 100 GLN A O 1
ATOM 789 N N . LEU A 1 101 ? 0.304 -12.405 -14.494 1.00 93.75 101 LEU A N 1
ATOM 790 C CA . LEU A 1 101 ? 0.927 -12.521 -13.182 1.00 93.75 101 LEU A CA 1
ATOM 791 C C . LEU A 1 101 ? -0.105 -12.310 -12.069 1.00 93.75 101 LEU A C 1
ATOM 793 O O . LEU A 1 101 ? -0.208 -13.154 -11.182 1.00 93.75 101 LEU A O 1
ATOM 797 N N . LEU A 1 102 ? -0.894 -11.236 -12.133 1.00 95.06 102 LEU A N 1
ATOM 798 C CA . LEU A 1 102 ? -1.930 -10.938 -11.138 1.00 95.06 102 LEU A CA 1
ATOM 799 C C . LEU A 1 102 ? -3.018 -12.021 -11.107 1.00 95.06 102 LEU A C 1
ATOM 801 O O . LEU A 1 102 ? -3.389 -12.493 -10.033 1.00 95.06 102 LEU A O 1
ATOM 805 N N . ALA A 1 103 ? -3.472 -12.457 -12.282 1.00 93.94 103 ALA A N 1
ATOM 806 C CA . ALA A 1 103 ? -4.477 -13.501 -12.443 1.00 93.94 103 ALA A CA 1
ATOM 807 C C . ALA A 1 103 ? -4.021 -14.824 -11.810 1.00 93.94 103 ALA A C 1
ATOM 809 O O . ALA A 1 103 ? -4.758 -15.422 -11.027 1.00 93.94 103 ALA A O 1
ATOM 810 N N . SER A 1 104 ? -2.768 -15.225 -12.061 1.00 93.25 104 SER A N 1
ATOM 811 C CA . SER A 1 104 ? -2.183 -16.454 -11.506 1.00 93.25 104 SER A CA 1
ATOM 812 C C . SER A 1 104 ? -2.066 -16.439 -9.980 1.00 93.25 104 SER A C 1
ATOM 814 O O . SER A 1 104 ? -2.275 -17.465 -9.343 1.00 93.25 104 SER A O 1
ATOM 816 N N . GLN A 1 105 ? -1.770 -15.282 -9.377 1.00 93.44 105 GLN A N 1
ATOM 817 C CA . GLN A 1 105 ? -1.661 -15.144 -7.920 1.00 93.44 105 GLN A CA 1
ATOM 818 C C . GLN A 1 105 ? -3.015 -15.273 -7.214 1.00 93.44 105 GLN A C 1
ATOM 820 O O . GLN A 1 105 ? -3.068 -15.725 -6.075 1.00 93.44 105 GLN A O 1
ATOM 825 N N . ILE A 1 106 ? -4.098 -14.863 -7.878 1.00 91.56 106 ILE A N 1
ATOM 826 C CA . ILE A 1 106 ? -5.458 -14.907 -7.325 1.00 91.56 106 ILE A CA 1
ATOM 827 C C . ILE A 1 106 ? -6.221 -16.173 -7.747 1.00 91.56 106 ILE A C 1
ATOM 829 O O . ILE A 1 106 ? -7.198 -16.533 -7.095 1.00 91.56 106 ILE A O 1
ATOM 833 N N . GLY A 1 107 ? -5.765 -16.874 -8.788 1.00 92.06 107 GLY A N 1
ATOM 834 C CA . GLY A 1 107 ? -6.432 -18.062 -9.321 1.00 92.06 107 GLY A CA 1
ATOM 835 C C . GLY A 1 107 ? -7.663 -17.727 -10.167 1.00 92.06 107 GLY A C 1
ATOM 836 O O . GLY A 1 107 ? -8.682 -18.400 -10.057 1.00 92.06 107 GLY A O 1
ATOM 837 N N . CYS A 1 108 ? -7.586 -16.674 -10.985 1.00 93.00 108 CYS A N 1
ATOM 838 C CA . CYS A 1 108 ? -8.645 -16.264 -11.920 1.00 93.00 108 CYS A CA 1
ATOM 839 C C . CYS A 1 108 ? -8.105 -16.147 -13.353 1.00 93.00 108 CYS A C 1
ATOM 841 O O . CYS A 1 108 ? -6.895 -16.270 -13.572 1.00 93.00 108 CYS A O 1
ATOM 843 N N . LYS A 1 109 ? -8.978 -15.914 -14.340 1.00 93.12 109 LYS A N 1
ATOM 844 C CA . LYS A 1 109 ? -8.550 -15.592 -15.709 1.00 93.12 109 LYS A CA 1
ATOM 845 C C . LYS A 1 109 ? -8.203 -14.097 -15.798 1.00 93.12 109 LYS A C 1
ATOM 847 O O . LYS A 1 109 ? -8.825 -13.291 -15.111 1.00 93.12 109 LYS A O 1
ATOM 852 N N . PRO A 1 110 ? -7.255 -13.681 -16.662 1.00 93.31 110 PRO A N 1
ATOM 853 C CA . PRO A 1 110 ? -6.964 -12.259 -16.876 1.00 93.31 110 PRO A CA 1
ATOM 854 C C . PRO A 1 110 ? -8.199 -11.424 -17.243 1.00 93.31 110 PRO A C 1
ATOM 856 O O . PRO A 1 110 ? -8.284 -10.267 -16.844 1.00 93.31 110 PRO A O 1
ATOM 859 N N . ASP A 1 111 ? -9.160 -12.027 -17.949 1.00 92.88 111 ASP A N 1
ATOM 860 C CA . ASP A 1 111 ? -10.411 -11.381 -18.364 1.00 92.88 111 ASP A CA 1
ATOM 861 C C . ASP A 1 111 ? -11.418 -11.190 -17.213 1.00 92.88 111 ASP A C 1
ATOM 863 O O . ASP A 1 111 ? -12.347 -10.393 -17.339 1.00 92.88 111 ASP A O 1
ATOM 867 N N . ASP A 1 112 ? -11.229 -11.875 -16.079 1.00 93.56 112 ASP A N 1
ATOM 868 C CA . ASP A 1 112 ? -12.059 -11.701 -14.880 1.00 93.56 112 ASP A CA 1
ATOM 869 C C . ASP A 1 112 ? -11.641 -10.457 -14.074 1.00 93.56 112 ASP A C 1
ATOM 871 O O . ASP A 1 112 ? -12.360 -10.016 -13.174 1.00 93.56 112 ASP A O 1
ATOM 875 N N . ILE A 1 113 ? -10.470 -9.880 -14.372 1.00 94.38 113 ILE A N 1
ATOM 876 C CA . ILE A 1 113 ? -9.943 -8.693 -13.697 1.00 94.38 113 ILE A CA 1
ATOM 877 C C . ILE A 1 113 ? -10.630 -7.449 -14.263 1.00 94.38 113 ILE A C 1
ATOM 879 O O . ILE A 1 113 ? -10.323 -6.999 -15.365 1.00 94.38 113 ILE A O 1
ATOM 883 N N . CYS A 1 114 ? -11.531 -6.856 -13.482 1.00 93.88 114 CYS A N 1
ATOM 884 C CA . CYS A 1 114 ? -12.239 -5.641 -13.884 1.00 93.88 114 CYS A CA 1
ATOM 885 C C . CYS A 1 114 ? -11.374 -4.392 -13.729 1.00 93.88 114 CYS A C 1
ATOM 887 O O . CYS A 1 114 ? -11.335 -3.546 -14.620 1.00 93.88 114 CYS A O 1
ATOM 889 N N . ASP A 1 115 ? -10.735 -4.258 -12.565 1.00 95.25 115 ASP A N 1
ATOM 890 C CA . ASP A 1 115 ? -9.926 -3.094 -12.210 1.00 95.25 115 ASP A CA 1
ATOM 891 C C . ASP A 1 115 ? -8.995 -3.412 -11.033 1.00 95.25 115 ASP A C 1
ATOM 893 O O . ASP A 1 115 ? -9.216 -4.363 -10.267 1.00 95.25 115 ASP A O 1
ATOM 897 N N . PHE A 1 116 ? -7.957 -2.607 -10.843 1.00 95.75 116 PHE A N 1
ATOM 898 C CA . PHE A 1 116 ? -7.082 -2.712 -9.685 1.00 95.75 116 PHE A CA 1
ATOM 899 C C . PHE A 1 116 ? -6.431 -1.387 -9.311 1.00 95.75 116 PHE A C 1
ATOM 901 O O . PHE A 1 116 ? -6.053 -0.578 -10.149 1.00 95.75 116 PHE A O 1
ATOM 908 N N . GLU A 1 117 ? -6.185 -1.253 -8.014 1.00 95.94 117 GLU A N 1
ATOM 909 C CA . GLU A 1 117 ? -5.257 -0.286 -7.458 1.00 95.94 117 GLU A CA 1
ATOM 910 C C . GLU A 1 117 ? -4.048 -1.060 -6.928 1.00 95.94 117 GLU A C 1
ATOM 912 O O . GLU A 1 117 ? -4.193 -1.964 -6.099 1.00 95.94 117 GLU A O 1
ATOM 917 N N . LEU A 1 118 ? -2.866 -0.770 -7.473 1.00 95.56 118 LEU A N 1
ATOM 918 C CA . LEU A 1 118 ? -1.614 -1.427 -7.109 1.00 95.56 118 LEU A CA 1
ATOM 919 C C . LEU A 1 118 ? -0.572 -0.375 -6.757 1.00 95.56 118 LEU A C 1
ATOM 921 O O . LEU A 1 118 ? -0.390 0.602 -7.480 1.00 95.56 118 LEU A O 1
ATOM 925 N N . GLN A 1 119 ? 0.159 -0.633 -5.681 1.00 95.06 119 GLN A N 1
ATOM 926 C CA . GLN A 1 119 ? 1.282 0.183 -5.247 1.00 95.06 119 GLN A CA 1
ATOM 927 C C . GLN A 1 119 ? 2.569 -0.625 -5.399 1.00 95.06 119 GLN A C 1
ATOM 929 O O . GLN A 1 119 ? 2.619 -1.808 -5.053 1.00 95.06 119 GLN A O 1
ATOM 934 N N . VAL A 1 120 ? 3.620 0.011 -5.913 1.00 94.62 120 VAL A N 1
ATOM 935 C CA . VAL A 1 120 ? 4.955 -0.591 -5.929 1.00 94.62 120 VAL A CA 1
ATOM 936 C C . VAL A 1 120 ? 5.564 -0.410 -4.546 1.00 94.62 120 VAL A C 1
ATOM 938 O O . VAL A 1 120 ? 5.610 0.699 -4.020 1.00 94.62 120 VAL A O 1
ATOM 941 N N . CYS A 1 121 ? 6.047 -1.498 -3.957 1.00 94.38 121 CYS A N 1
ATOM 942 C CA . CYS A 1 121 ? 6.719 -1.471 -2.669 1.00 94.38 121 CYS A CA 1
ATOM 943 C C . CYS A 1 121 ? 8.065 -2.188 -2.748 1.00 94.38 121 CYS A C 1
ATOM 945 O O . CYS A 1 121 ? 8.260 -3.100 -3.552 1.00 94.38 121 CYS A O 1
ATOM 947 N N . ASP A 1 122 ? 9.002 -1.754 -1.907 1.00 95.88 122 ASP A N 1
ATOM 948 C CA . ASP A 1 122 ? 10.262 -2.462 -1.740 1.00 95.88 122 ASP A CA 1
ATOM 949 C C . ASP A 1 122 ? 10.006 -3.862 -1.159 1.00 95.88 122 ASP A C 1
ATOM 951 O O . ASP A 1 122 ? 9.216 -4.037 -0.224 1.00 95.88 122 ASP A O 1
ATOM 955 N N . THR A 1 123 ? 10.673 -4.858 -1.738 1.00 96.06 123 THR A N 1
ATOM 956 C CA . THR A 1 123 ? 10.639 -6.250 -1.283 1.00 96.06 123 THR A CA 1
ATOM 957 C C . THR A 1 123 ? 11.635 -6.526 -0.162 1.00 96.06 123 THR A C 1
ATOM 959 O O . THR A 1 123 ? 11.555 -7.584 0.461 1.00 96.06 123 THR A O 1
ATOM 962 N N . GLN A 1 124 ? 12.575 -5.612 0.104 1.00 96.69 124 GLN A N 1
ATOM 963 C CA . GLN A 1 124 ? 13.501 -5.737 1.224 1.00 96.69 124 GLN A CA 1
ATOM 964 C C . GLN A 1 124 ? 12.728 -5.749 2.560 1.00 96.69 124 GLN A C 1
ATOM 966 O O . GLN A 1 124 ? 11.991 -4.804 2.852 1.00 96.69 124 GLN A O 1
ATOM 971 N N . PRO A 1 125 ? 12.877 -6.798 3.394 1.00 96.31 125 PRO A N 1
ATOM 972 C CA . PRO A 1 125 ? 12.221 -6.851 4.696 1.00 96.31 125 PRO A CA 1
ATOM 973 C C . PRO A 1 125 ? 12.747 -5.785 5.662 1.00 96.31 125 PRO A C 1
ATOM 975 O O . PRO A 1 125 ? 13.927 -5.431 5.633 1.00 96.31 125 PRO A O 1
ATOM 978 N N . SER A 1 126 ? 11.881 -5.335 6.570 1.00 96.81 126 SER A N 1
ATOM 979 C CA . SER A 1 126 ? 12.260 -4.445 7.668 1.00 96.81 126 SER A CA 1
ATOM 980 C C . SER A 1 126 ? 13.181 -5.157 8.664 1.00 96.81 126 SER A C 1
ATOM 982 O O . SER A 1 126 ? 12.957 -6.324 8.991 1.00 96.81 126 SER A O 1
ATOM 984 N N . ILE A 1 127 ? 14.197 -4.456 9.177 1.00 97.44 127 ILE A N 1
ATOM 985 C CA . ILE A 1 127 ? 15.190 -5.017 10.109 1.00 97.44 127 ILE A CA 1
ATOM 986 C C . ILE A 1 127 ? 15.535 -4.051 11.247 1.00 97.44 127 ILE A C 1
ATOM 988 O O . ILE A 1 127 ? 15.438 -2.832 11.100 1.00 97.44 127 ILE A O 1
ATOM 992 N N . VAL A 1 128 ? 16.010 -4.607 12.364 1.00 97.62 128 VAL A N 1
ATOM 993 C CA . VAL A 1 128 ? 16.727 -3.847 13.397 1.00 97.62 128 VAL A CA 1
ATOM 994 C C . VAL A 1 128 ? 18.199 -3.749 12.992 1.00 97.62 128 VAL A C 1
ATOM 996 O O . VAL A 1 128 ? 18.829 -4.766 12.690 1.00 97.62 128 VAL A O 1
ATOM 999 N N . ALA A 1 129 ? 18.743 -2.536 12.968 1.00 95.44 129 ALA A N 1
ATOM 1000 C CA . ALA A 1 129 ? 20.037 -2.210 12.378 1.00 95.44 129 ALA A CA 1
ATOM 1001 C C . ALA A 1 129 ? 20.872 -1.253 13.252 1.00 95.44 129 ALA A C 1
ATOM 1003 O O . ALA A 1 129 ? 20.447 -0.812 14.318 1.00 95.44 129 ALA A O 1
ATOM 1004 N N . GLY A 1 130 ? 22.086 -0.940 12.789 1.00 95.75 130 GLY A N 1
ATOM 1005 C CA . GLY A 1 130 ? 23.091 -0.169 13.530 1.00 95.75 130 GLY A CA 1
ATOM 1006 C C . GLY A 1 130 ? 24.080 -1.063 14.283 1.00 95.75 130 GLY A C 1
ATOM 1007 O O . GLY A 1 130 ? 23.779 -2.217 14.587 1.00 95.75 130 GLY A O 1
ATOM 1008 N N . ALA A 1 131 ? 25.268 -0.531 14.593 1.00 96.94 131 ALA A N 1
ATOM 1009 C CA . ALA A 1 131 ? 26.334 -1.273 15.283 1.00 96.94 131 ALA A CA 1
ATOM 1010 C C . ALA A 1 131 ? 25.883 -1.846 16.644 1.00 96.94 131 ALA A C 1
ATOM 1012 O O . ALA A 1 131 ? 26.339 -2.904 17.069 1.00 96.94 131 ALA A O 1
ATOM 1013 N N . THR A 1 132 ? 24.946 -1.156 17.287 1.00 97.50 132 THR A N 1
ATOM 1014 C CA . THR A 1 132 ? 24.338 -1.431 18.598 1.00 97.50 132 THR A CA 1
ATOM 1015 C C . THR A 1 132 ? 22.899 -1.949 18.497 1.00 97.50 132 THR A C 1
ATOM 1017 O O . THR A 1 132 ? 22.284 -2.210 19.527 1.00 97.50 132 THR A O 1
ATOM 1020 N N . LYS A 1 133 ? 22.357 -2.131 17.281 1.00 96.25 133 LYS A N 1
ATOM 1021 C CA . LYS A 1 133 ? 20.959 -2.536 17.027 1.00 96.25 133 LYS A CA 1
ATOM 1022 C C . LYS A 1 133 ? 19.902 -1.560 17.571 1.00 96.25 133 LYS A C 1
ATOM 1024 O O . LYS A 1 133 ? 18.854 -1.988 18.044 1.00 96.25 133 LYS A O 1
ATOM 1029 N N . GLU A 1 134 ? 20.167 -0.258 17.503 1.00 96.38 134 GLU A N 1
ATOM 1030 C CA . GLU A 1 134 ? 19.258 0.786 18.002 1.00 96.38 134 GLU A CA 1
ATOM 1031 C C . GLU A 1 134 ? 18.341 1.405 16.931 1.00 96.38 134 GLU A C 1
ATOM 1033 O O . GLU A 1 134 ? 17.435 2.165 17.265 1.00 96.38 134 GLU A O 1
ATOM 1038 N N . PHE A 1 135 ? 18.535 1.075 15.649 1.00 96.38 135 PHE A N 1
ATOM 1039 C CA . PHE A 1 135 ? 17.745 1.634 14.548 1.00 96.38 135 PHE A CA 1
ATOM 1040 C C . PHE A 1 135 ? 16.756 0.628 13.964 1.00 96.38 135 PHE A C 1
ATOM 1042 O O . PHE A 1 135 ? 17.000 -0.578 13.963 1.00 96.38 135 PHE A O 1
ATOM 1049 N N . ILE A 1 136 ? 15.668 1.138 13.386 1.00 96.12 136 ILE A N 1
ATOM 1050 C CA . ILE A 1 136 ? 14.722 0.365 12.575 1.00 96.12 136 ILE A CA 1
ATOM 1051 C C . ILE A 1 136 ? 14.860 0.828 11.128 1.00 96.12 136 ILE A C 1
ATOM 1053 O O . ILE A 1 136 ? 14.586 1.985 10.815 1.00 96.12 136 ILE A O 1
ATOM 1057 N N . PHE A 1 137 ? 15.272 -0.073 10.237 1.00 96.94 137 PHE A N 1
ATOM 1058 C CA . PHE A 1 137 ? 15.267 0.173 8.796 1.00 96.94 137 PHE A CA 1
ATOM 1059 C C . PHE A 1 137 ? 14.009 -0.456 8.212 1.00 96.94 137 PHE A C 1
ATOM 1061 O O . PHE A 1 137 ? 13.854 -1.677 8.213 1.00 96.94 137 PHE A O 1
ATOM 1068 N N . SER A 1 138 ? 13.089 0.384 7.751 1.00 95.75 138 SER A N 1
ATOM 1069 C CA . SER A 1 138 ? 11.829 -0.038 7.150 1.00 95.75 138 SER A CA 1
ATOM 1070 C C . SER A 1 138 ? 11.350 1.017 6.166 1.00 95.75 138 SER A C 1
ATOM 1072 O O . SER A 1 138 ? 11.441 2.211 6.441 1.00 95.75 138 SER A O 1
ATOM 1074 N N . GLY A 1 139 ? 10.769 0.578 5.051 1.00 92.62 139 GLY A N 1
ATOM 1075 C CA . GLY A 1 139 ? 9.935 1.458 4.239 1.00 92.62 139 GLY A CA 1
ATOM 1076 C C . GLY A 1 139 ? 8.637 1.815 4.970 1.00 92.62 139 GLY A C 1
ATOM 1077 O O . GLY A 1 139 ? 8.197 1.067 5.851 1.00 92.62 139 GLY A O 1
ATOM 1078 N N . ARG A 1 140 ? 8.009 2.926 4.559 1.00 92.19 140 ARG A N 1
ATOM 1079 C CA . ARG A 1 140 ? 6.666 3.357 5.000 1.00 92.19 140 ARG A CA 1
ATOM 1080 C C . ARG A 1 140 ? 6.530 3.566 6.516 1.00 92.19 140 ARG A C 1
ATOM 1082 O O . ARG A 1 140 ? 5.464 3.328 7.073 1.00 92.19 140 ARG A O 1
ATOM 1089 N N . LEU A 1 141 ? 7.617 3.932 7.205 1.00 90.25 141 LEU A N 1
ATOM 1090 C CA . LEU A 1 141 ? 7.542 4.288 8.629 1.00 90.25 141 LEU A CA 1
ATOM 1091 C C . LEU A 1 141 ? 6.556 5.438 8.842 1.00 90.25 141 LEU A C 1
ATOM 1093 O O . LEU A 1 141 ? 5.736 5.364 9.758 1.00 90.25 141 LEU A O 1
ATOM 1097 N N . ASP A 1 142 ? 6.615 6.425 7.952 1.00 86.75 142 ASP A N 1
ATOM 1098 C CA . ASP A 1 142 ? 5.593 7.447 7.806 1.00 86.75 142 ASP A CA 1
ATOM 1099 C C . ASP A 1 142 ? 4.383 6.870 7.038 1.00 86.75 142 ASP A C 1
ATOM 1101 O O . ASP A 1 142 ? 4.552 6.372 5.922 1.00 86.75 142 ASP A O 1
ATOM 1105 N N . ASN A 1 143 ? 3.181 6.759 7.609 1.00 86.31 143 ASN A N 1
ATOM 1106 C CA . ASN A 1 143 ? 2.838 6.889 9.034 1.00 86.31 143 ASN A CA 1
ATOM 1107 C C . ASN A 1 143 ? 2.402 5.548 9.670 1.00 86.31 143 ASN A C 1
ATOM 1109 O O . ASN A 1 143 ? 1.661 5.491 10.663 1.00 86.31 143 ASN A O 1
ATOM 1113 N N . LEU A 1 144 ? 2.848 4.416 9.101 1.00 88.81 144 LEU A N 1
ATOM 1114 C CA . LEU A 1 144 ? 2.485 3.084 9.607 1.00 88.81 144 LEU A CA 1
ATOM 1115 C C . LEU A 1 144 ? 3.018 2.825 11.018 1.00 88.81 144 LEU A C 1
ATOM 1117 O O . LEU A 1 144 ? 2.387 2.084 11.770 1.00 88.81 144 LEU A O 1
ATOM 1121 N N . CYS A 1 145 ? 4.149 3.427 11.395 1.00 87.94 145 CYS A N 1
ATOM 1122 C CA . CYS A 1 145 ? 4.707 3.275 12.738 1.00 87.94 145 CYS A CA 1
ATOM 1123 C C . CYS A 1 145 ? 3.736 3.809 13.802 1.00 8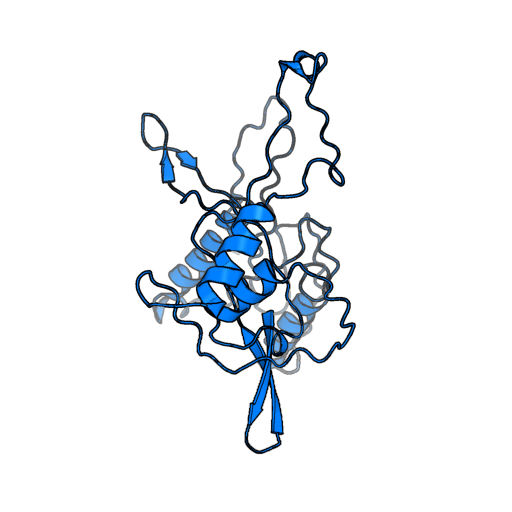7.94 145 CYS A C 1
ATOM 1125 O O . CYS A 1 145 ? 3.420 3.110 14.768 1.00 87.94 145 CYS A O 1
ATOM 1127 N N . MET A 1 146 ? 3.187 5.009 13.594 1.00 84.62 146 MET A N 1
ATOM 1128 C CA . MET A 1 146 ? 2.229 5.602 14.530 1.00 84.62 146 MET A CA 1
ATOM 1129 C C . MET A 1 146 ? 0.881 4.903 14.479 1.00 84.62 146 MET A C 1
ATOM 1131 O O . MET A 1 146 ? 0.274 4.681 15.526 1.00 84.62 146 MET A O 1
ATOM 1135 N N . SER A 1 147 ? 0.437 4.492 13.292 1.00 86.94 147 SER A N 1
ATOM 1136 C CA . SER A 1 147 ? -0.786 3.700 13.137 1.00 86.94 147 SER A CA 1
ATOM 1137 C C . SER A 1 147 ? -0.713 2.403 13.949 1.00 86.94 147 SER A C 1
ATOM 1139 O O . SER A 1 147 ? -1.632 2.083 14.707 1.00 86.94 147 SER A O 1
ATOM 1141 N N . PHE A 1 148 ? 0.419 1.693 13.865 1.00 91.56 148 PHE A N 1
ATOM 1142 C CA . PHE A 1 148 ? 0.685 0.494 14.656 1.00 91.56 148 PHE A CA 1
ATOM 1143 C C . PHE A 1 148 ? 0.699 0.792 16.158 1.00 91.56 148 PHE A C 1
ATOM 1145 O O . PHE A 1 148 ? -0.006 0.122 16.909 1.00 91.56 148 PHE A O 1
ATOM 1152 N N . CYS A 1 149 ? 1.454 1.802 16.599 1.00 90.50 149 CYS A N 1
ATOM 1153 C CA . CYS A 1 149 ? 1.536 2.175 18.013 1.00 90.50 149 CYS A CA 1
ATOM 1154 C C . CYS A 1 149 ? 0.170 2.570 18.590 1.00 90.50 149 CYS A C 1
ATOM 1156 O O . CYS A 1 149 ? -0.174 2.134 19.684 1.00 90.50 149 CYS A O 1
ATOM 1158 N N . SER A 1 150 ? -0.630 3.335 17.844 1.00 84.69 150 SER A N 1
ATOM 1159 C CA . SER A 1 150 ? -1.971 3.771 18.256 1.00 84.69 150 SER A CA 1
ATOM 1160 C C . SER A 1 150 ? -2.906 2.582 18.438 1.00 84.69 150 SER A C 1
ATOM 1162 O O . SER A 1 150 ? -3.556 2.443 19.475 1.00 84.69 150 SER A O 1
ATOM 1164 N N . LEU A 1 151 ? -2.937 1.684 17.450 1.00 88.75 151 LEU A N 1
ATOM 1165 C CA . LEU A 1 151 ? -3.756 0.479 17.509 1.00 88.75 151 LEU A CA 1
ATOM 1166 C C . LEU A 1 151 ? -3.295 -0.454 18.633 1.00 88.75 151 LEU A C 1
ATOM 1168 O O . LEU A 1 151 ? -4.120 -0.971 19.385 1.00 88.75 151 LEU A O 1
ATOM 1172 N N . LYS A 1 152 ? -1.980 -0.642 18.783 1.00 91.50 152 LYS A N 1
ATOM 1173 C CA . LYS A 1 152 ? -1.398 -1.459 19.849 1.00 91.50 152 LYS A CA 1
ATOM 1174 C C . LYS A 1 152 ? -1.733 -0.893 21.227 1.00 91.50 152 LYS A C 1
ATOM 1176 O O . LYS A 1 152 ? -2.168 -1.650 22.087 1.00 91.50 152 LYS A O 1
ATOM 1181 N N . ALA A 1 153 ? -1.626 0.421 21.410 1.00 86.69 153 ALA A N 1
ATOM 1182 C CA . ALA A 1 153 ? -2.003 1.093 22.648 1.00 86.69 153 ALA A CA 1
ATOM 1183 C C . ALA A 1 153 ? -3.495 0.921 22.968 1.00 86.69 153 ALA A C 1
ATOM 1185 O O . ALA A 1 153 ? -3.834 0.653 24.117 1.00 86.69 153 ALA A O 1
ATOM 1186 N N . LEU A 1 154 ? -4.384 1.015 21.970 1.00 85.50 154 LEU A N 1
ATOM 1187 C CA . LEU A 1 154 ? -5.817 0.768 22.165 1.00 85.50 154 LEU A CA 1
ATOM 1188 C C . LEU A 1 154 ? -6.092 -0.680 22.597 1.00 85.50 154 LEU A C 1
ATOM 1190 O O . LEU A 1 154 ? -6.858 -0.901 23.534 1.00 85.50 154 LEU A O 1
ATOM 1194 N N . ILE A 1 155 ? -5.447 -1.656 21.952 1.00 89.88 155 ILE A N 1
ATOM 1195 C CA . ILE A 1 155 ? -5.552 -3.078 22.316 1.00 89.88 155 ILE A CA 1
ATOM 1196 C C . ILE A 1 155 ? -5.045 -3.303 23.744 1.00 89.88 155 ILE A C 1
ATOM 1198 O O . ILE A 1 155 ? -5.723 -3.933 24.551 1.00 89.88 155 ILE A O 1
ATOM 1202 N N . ASP A 1 156 ? -3.882 -2.755 24.089 1.00 89.31 156 ASP A N 1
ATOM 1203 C CA . ASP A 1 156 ? -3.283 -2.943 25.411 1.00 89.31 156 ASP A CA 1
ATOM 1204 C C . ASP A 1 156 ? -4.132 -2.274 26.507 1.00 89.31 156 ASP A C 1
ATOM 1206 O O . ASP A 1 156 ? -4.373 -2.872 27.559 1.00 89.31 156 ASP A O 1
ATOM 1210 N N . ALA A 1 157 ? -4.688 -1.091 26.228 1.00 85.00 157 ALA A N 1
ATOM 1211 C CA . ALA A 1 157 ? -5.589 -0.359 27.122 1.00 85.00 157 ALA A CA 1
ATOM 1212 C C . ALA A 1 157 ? -6.977 -1.004 27.291 1.00 85.00 157 ALA A C 1
ATOM 1214 O O . ALA A 1 157 ? -7.754 -0.546 28.132 1.00 85.00 157 ALA A O 1
ATOM 1215 N N . THR A 1 158 ? -7.298 -2.027 26.495 1.00 87.25 158 THR A N 1
ATOM 1216 C CA . THR A 1 158 ? -8.565 -2.782 26.528 1.00 87.25 158 THR A CA 1
ATOM 1217 C C . THR A 1 158 ? -8.346 -4.282 26.758 1.00 87.25 158 THR A C 1
ATOM 1219 O O . THR A 1 158 ? -9.259 -5.084 26.586 1.00 87.25 158 THR A O 1
ATOM 1222 N N . SER A 1 159 ? -7.137 -4.672 27.171 1.00 88.88 159 SER A N 1
ATOM 1223 C CA . SER A 1 159 ? -6.705 -6.073 27.249 1.00 88.88 159 SER A CA 1
ATOM 1224 C C . SER A 1 159 ? -7.403 -6.910 28.326 1.00 88.88 159 SER A C 1
ATOM 1226 O O . SER A 1 159 ? -7.434 -8.136 28.214 1.00 88.88 159 SER A O 1
ATOM 1228 N N . SER A 1 160 ? -7.984 -6.284 29.354 1.00 88.56 160 SER A N 1
ATOM 1229 C CA . SER A 1 160 ? -8.766 -6.970 30.386 1.00 88.56 160 SER A CA 1
ATOM 1230 C C . SER A 1 160 ? -10.152 -6.351 30.540 1.00 88.56 160 SER A C 1
ATOM 1232 O O . SER A 1 160 ? -10.348 -5.169 30.264 1.00 88.56 160 SER A O 1
ATOM 1234 N N . VAL A 1 161 ? -11.115 -7.141 31.022 1.00 78.25 161 VAL A N 1
ATOM 1235 C CA . VAL A 1 161 ? -12.488 -6.664 31.272 1.00 78.25 161 VAL A CA 1
ATOM 1236 C C . VAL A 1 161 ? -12.494 -5.525 32.299 1.00 78.25 161 VAL A C 1
ATOM 1238 O O . VAL A 1 161 ? -13.216 -4.548 32.122 1.00 78.25 161 VAL A O 1
ATOM 1241 N N . SER A 1 162 ? -11.609 -5.591 33.298 1.00 86.69 162 SER A N 1
ATOM 1242 C CA . SER A 1 162 ? -11.446 -4.542 34.306 1.00 86.69 162 SER A CA 1
ATOM 1243 C C . SER A 1 162 ? -10.746 -3.283 33.787 1.00 86.69 162 SER A C 1
ATOM 1245 O O . SER A 1 162 ? -10.821 -2.235 34.418 1.00 86.69 162 SER A O 1
ATOM 1247 N N . SER A 1 163 ? -10.095 -3.329 32.615 1.00 82.25 163 SER A N 1
ATOM 1248 C CA . SER A 1 163 ? -9.408 -2.164 32.022 1.00 82.25 163 SER A CA 1
ATOM 1249 C C . SER A 1 163 ? -10.357 -1.033 31.608 1.00 82.25 163 SER A C 1
ATOM 1251 O O . SER A 1 163 ? -9.891 0.050 31.244 1.00 82.25 163 SER A O 1
ATOM 1253 N N . LEU A 1 164 ? -11.666 -1.291 31.613 1.00 83.88 164 LEU A N 1
ATOM 1254 C CA . LEU A 1 164 ? -12.709 -0.342 31.233 1.00 83.88 164 LEU A CA 1
ATOM 1255 C C . LEU A 1 164 ? -13.706 -0.047 32.364 1.00 83.88 164 LEU A C 1
ATOM 1257 O O . LEU A 1 164 ? -14.617 0.740 32.144 1.00 83.88 164 LEU A O 1
ATOM 1261 N N . GLU A 1 165 ? -13.555 -0.646 33.550 1.00 84.81 165 GLU A N 1
ATOM 1262 C CA . GLU A 1 165 ? -14.523 -0.499 34.654 1.00 84.81 165 GLU A CA 1
ATOM 1263 C C . GLU A 1 165 ? -14.661 0.954 35.131 1.00 84.81 165 GLU A C 1
ATOM 1265 O O . GLU A 1 165 ? -15.777 1.433 35.318 1.00 84.81 165 GLU A O 1
ATOM 1270 N N . ASP A 1 166 ? -13.538 1.666 35.245 1.00 82.62 166 ASP A N 1
ATOM 1271 C CA . ASP A 1 166 ? -13.497 3.081 35.636 1.00 82.62 166 ASP A CA 1
ATOM 1272 C C . ASP A 1 166 ? -13.469 4.038 34.427 1.00 82.62 166 ASP A C 1
ATOM 1274 O O . ASP A 1 166 ? -13.319 5.254 34.582 1.00 82.62 166 ASP A O 1
ATOM 1278 N N . GLU A 1 167 ? -13.572 3.512 33.202 1.00 78.38 167 GLU A N 1
ATOM 1279 C CA . GLU A 1 167 ? -13.491 4.332 31.998 1.00 78.38 167 GLU A CA 1
ATOM 1280 C C . GLU A 1 167 ? -14.816 5.060 31.763 1.00 78.38 167 GLU A C 1
ATOM 1282 O O . GLU A 1 167 ? -15.875 4.462 31.581 1.00 78.38 167 GLU A O 1
ATOM 1287 N N . THR A 1 168 ? -14.747 6.387 31.742 1.00 74.25 168 THR A N 1
ATOM 1288 C CA . THR A 1 168 ? -15.933 7.239 31.585 1.00 74.25 168 THR A CA 1
ATOM 1289 C C . THR A 1 168 ? -16.165 7.661 30.137 1.00 74.25 168 THR A C 1
ATOM 1291 O O . THR A 1 168 ? -17.235 8.188 29.828 1.00 74.25 168 THR A O 1
ATOM 1294 N N . GLY A 1 169 ? -15.183 7.440 29.253 1.00 74.25 169 GLY A N 1
ATOM 1295 C CA . GLY A 1 169 ? -15.233 7.813 27.844 1.00 74.25 169 GLY A CA 1
ATOM 1296 C C . GLY A 1 169 ? -15.166 6.647 26.858 1.00 74.25 169 GLY A C 1
ATOM 1297 O O . GLY A 1 169 ? -14.969 5.487 27.204 1.00 74.25 169 GLY A O 1
ATOM 1298 N N . VAL A 1 170 ? -15.292 6.979 25.572 1.00 78.19 170 VAL A N 1
ATOM 1299 C CA . VAL A 1 170 ? -15.061 6.034 24.470 1.00 78.19 170 VAL A CA 1
ATOM 1300 C C . VAL A 1 170 ? -13.616 6.151 23.993 1.00 78.19 170 VAL A C 1
ATOM 1302 O O . VAL A 1 170 ? -13.255 7.162 23.398 1.00 78.19 170 VAL A O 1
ATOM 1305 N N . LYS A 1 171 ? -12.806 5.104 24.187 1.00 79.88 171 LYS A N 1
ATOM 1306 C CA . LYS A 1 171 ? -11.473 5.000 23.571 1.00 79.88 171 LYS A CA 1
ATOM 1307 C C . LYS A 1 171 ? -11.625 4.657 22.090 1.00 79.88 171 LYS A C 1
ATOM 1309 O O . LYS A 1 171 ? -12.236 3.648 21.746 1.00 79.88 171 LYS A O 1
ATOM 1314 N N . MET A 1 172 ? -11.059 5.475 21.211 1.00 80.56 172 MET A N 1
ATOM 1315 C CA . MET A 1 172 ? -11.144 5.282 19.765 1.00 80.56 172 MET A CA 1
ATOM 1316 C C . MET A 1 172 ? -9.817 5.655 19.111 1.00 80.56 172 MET A C 1
ATOM 1318 O O . MET A 1 172 ? -9.162 6.601 19.537 1.00 80.56 172 MET A O 1
ATOM 1322 N N . VAL A 1 173 ? -9.457 4.911 18.067 1.00 85.62 173 VAL A N 1
ATOM 1323 C CA . VAL A 1 173 ? -8.365 5.227 17.143 1.00 85.62 173 VAL A CA 1
ATOM 1324 C C . VAL A 1 173 ? -8.976 5.349 15.753 1.00 85.62 173 VAL A C 1
ATOM 1326 O O . VAL A 1 173 ? -9.719 4.463 15.330 1.00 85.62 173 VAL A O 1
ATOM 1329 N N . ALA A 1 174 ? -8.671 6.440 15.055 1.00 85.62 174 ALA A N 1
ATOM 1330 C CA . ALA A 1 174 ? -9.054 6.648 13.664 1.00 85.62 174 ALA A CA 1
ATOM 1331 C C . ALA A 1 174 ? -7.790 6.683 12.802 1.00 85.62 174 ALA A C 1
ATOM 1333 O O . ALA A 1 174 ? -6.882 7.465 13.072 1.00 85.62 174 ALA A O 1
ATOM 1334 N N . LEU A 1 175 ? -7.730 5.812 11.795 1.00 88.38 175 LEU A N 1
ATOM 1335 C CA . LEU A 1 175 ? -6.627 5.728 10.841 1.00 88.38 175 LEU A CA 1
ATOM 1336 C C . LEU A 1 175 ? -7.185 6.104 9.469 1.00 88.38 175 LEU A C 1
ATOM 1338 O O . LEU A 1 175 ? -8.076 5.418 8.967 1.00 88.38 175 LEU A O 1
ATOM 1342 N N . PHE A 1 176 ? -6.700 7.210 8.911 1.00 88.56 176 PHE A N 1
ATOM 1343 C CA . PHE A 1 176 ? -7.186 7.766 7.651 1.00 88.56 176 PHE A CA 1
ATOM 1344 C C . PHE A 1 176 ? -6.208 7.493 6.515 1.00 88.56 176 PHE A C 1
ATOM 1346 O O . PHE A 1 176 ? -5.012 7.314 6.732 1.00 88.56 176 PHE A O 1
ATOM 1353 N N . ASP A 1 177 ? -6.740 7.476 5.301 1.00 88.31 177 ASP A N 1
ATOM 1354 C CA . ASP A 1 177 ? -5.960 7.357 4.075 1.00 88.31 177 ASP A CA 1
ATOM 1355 C C . ASP A 1 177 ? -5.741 8.748 3.442 1.00 88.31 177 ASP A C 1
ATOM 1357 O O . ASP A 1 177 ? -6.356 9.729 3.858 1.00 88.31 177 ASP A O 1
ATOM 1361 N N . HIS A 1 178 ? -4.921 8.845 2.397 1.00 89.50 178 HIS A N 1
ATOM 1362 C CA . HIS A 1 178 ? -4.738 10.060 1.585 1.00 89.50 178 HIS A CA 1
ATOM 1363 C C . HIS A 1 178 ? -4.173 11.292 2.319 1.00 89.50 178 HIS A C 1
ATOM 1365 O O . HIS A 1 178 ? -4.309 12.404 1.804 1.00 89.50 178 HIS A O 1
ATOM 1371 N N . GLU A 1 179 ? -3.538 11.136 3.482 1.00 88.19 179 GLU A N 1
ATOM 1372 C CA . GLU A 1 179 ? -2.920 12.259 4.206 1.00 88.19 179 GLU A CA 1
ATOM 1373 C C . GLU A 1 179 ? -1.860 12.963 3.339 1.00 88.19 179 GLU A C 1
ATOM 1375 O O . GLU A 1 179 ? -2.018 14.148 3.052 1.00 88.19 179 GLU A O 1
ATOM 1380 N N . GLU A 1 180 ? -0.946 12.191 2.747 1.00 86.38 180 GLU A N 1
ATOM 1381 C CA . GLU A 1 180 ? 0.160 12.638 1.876 1.00 86.38 180 GLU A CA 1
ATOM 1382 C C . GLU A 1 180 ? -0.269 13.452 0.636 1.00 86.38 180 GLU A C 1
ATOM 1384 O O . GLU A 1 180 ? 0.551 14.051 -0.063 1.00 86.38 180 GLU A O 1
ATOM 1389 N N . VAL A 1 181 ? -1.568 13.449 0.312 1.00 88.12 181 VAL A N 1
ATOM 1390 C CA . VAL A 1 181 ? -2.162 14.204 -0.807 1.00 88.12 181 VAL A CA 1
ATOM 1391 C C . VAL A 1 181 ? -3.198 15.238 -0.346 1.00 88.12 181 VAL A C 1
ATOM 1393 O O . VAL A 1 181 ? -3.947 15.777 -1.161 1.00 88.12 181 VAL A O 1
ATOM 1396 N N . GLY A 1 182 ? -3.239 15.540 0.954 1.00 81.00 182 GLY A N 1
ATOM 1397 C CA . GLY A 1 182 ? -4.050 16.600 1.556 1.00 81.00 182 GLY A CA 1
ATOM 1398 C C . GLY A 1 182 ? -5.358 16.146 2.210 1.00 81.00 182 GLY A C 1
ATOM 1399 O O . GLY A 1 182 ? -6.214 16.986 2.476 1.00 81.00 182 GLY A O 1
ATOM 1400 N N . SER A 1 183 ? -5.558 14.846 2.458 1.00 82.81 183 SER A N 1
ATOM 1401 C CA . SER A 1 183 ? -6.695 14.270 3.209 1.00 82.81 183 SER A CA 1
ATOM 1402 C C . SER A 1 183 ? -8.106 14.515 2.648 1.00 82.81 183 SER A C 1
ATOM 1404 O O . SER A 1 183 ? -9.092 14.078 3.249 1.00 82.81 183 SER A O 1
ATOM 1406 N N . ASN A 1 184 ? -8.243 15.195 1.509 1.00 90.31 184 ASN A N 1
ATOM 1407 C CA . ASN A 1 184 ? -9.531 15.574 0.932 1.00 90.31 184 ASN A CA 1
ATOM 1408 C C . ASN A 1 184 ? -10.100 14.467 0.028 1.00 90.31 184 ASN A C 1
ATOM 1410 O O . ASN A 1 184 ? -10.181 14.602 -1.193 1.00 90.31 184 ASN A O 1
ATOM 1414 N N . SER A 1 185 ? -10.470 13.346 0.640 1.00 89.69 185 SER A N 1
ATOM 1415 C CA . SER A 1 185 ? -11.122 12.209 -0.014 1.00 89.69 185 SER A CA 1
ATOM 1416 C C . SER A 1 185 ? -12.235 11.659 0.878 1.00 89.69 185 SER A C 1
ATOM 1418 O O . SER A 1 185 ? -12.365 12.066 2.030 1.00 89.69 185 SER A O 1
ATOM 1420 N N . ALA A 1 186 ? -13.046 10.722 0.377 1.00 92.62 186 ALA A N 1
ATOM 1421 C CA . ALA A 1 186 ? -14.114 10.111 1.177 1.00 92.62 186 ALA A CA 1
ATOM 1422 C C . ALA A 1 186 ? -13.587 9.308 2.387 1.00 92.62 186 ALA A C 1
ATOM 1424 O O . ALA A 1 186 ? -14.308 9.135 3.365 1.00 92.62 186 ALA A O 1
ATOM 1425 N N . GLN A 1 187 ? -12.335 8.850 2.326 1.00 87.88 187 GLN A N 1
ATOM 1426 C CA . GLN A 1 187 ? -11.643 8.043 3.337 1.00 87.88 187 GLN A CA 1
ATOM 1427 C C . GLN A 1 187 ? -10.526 8.809 4.068 1.00 87.88 187 GLN A C 1
ATOM 1429 O O . GLN A 1 187 ? -9.882 8.261 4.963 1.00 87.88 187 GLN A O 1
ATOM 1434 N N . GLY A 1 188 ? -10.278 10.060 3.679 1.00 84.56 188 GLY A N 1
ATOM 1435 C CA . GLY A 1 188 ? -9.278 10.912 4.307 1.00 84.56 188 GLY A CA 1
ATOM 1436 C C . GLY A 1 188 ? -9.806 11.647 5.531 1.00 84.56 188 GLY A C 1
ATOM 1437 O O . GLY A 1 188 ? -11.010 11.669 5.805 1.00 84.56 188 GLY A O 1
ATOM 1438 N N . ALA A 1 189 ? -8.899 12.278 6.276 1.00 82.06 189 ALA A N 1
ATOM 1439 C CA . ALA A 1 189 ? -9.244 13.020 7.490 1.00 82.06 189 ALA A CA 1
ATOM 1440 C C . ALA A 1 189 ? -10.123 14.259 7.219 1.00 82.06 189 ALA A C 1
ATOM 1442 O O . ALA A 1 189 ? -10.798 14.740 8.125 1.00 82.06 189 ALA A O 1
ATOM 1443 N N . GLY A 1 190 ? -10.156 14.756 5.975 1.00 81.94 190 GLY A N 1
ATOM 1444 C CA . GLY A 1 190 ? -11.062 15.824 5.543 1.00 81.94 190 GLY A CA 1
ATOM 1445 C C . GLY A 1 190 ? -12.499 15.357 5.274 1.00 81.94 190 GLY A C 1
ATOM 1446 O O . GLY A 1 190 ? -13.362 16.179 4.970 1.00 81.94 190 GLY A O 1
ATOM 1447 N N . SER A 1 191 ? -12.772 14.052 5.362 1.00 86.88 191 SER A N 1
ATOM 1448 C CA . SER A 1 191 ? -14.107 13.483 5.159 1.00 86.88 191 SER A CA 1
ATOM 1449 C C . SER A 1 191 ? -15.047 13.745 6.348 1.00 86.88 191 SER A C 1
ATOM 1451 O O . SER A 1 191 ? -14.600 13.894 7.488 1.00 86.88 191 SER A O 1
ATOM 1453 N N . PRO A 1 192 ? -16.378 13.705 6.141 1.00 88.25 192 PRO A N 1
ATOM 1454 C CA . PRO A 1 192 ? -17.339 13.768 7.242 1.00 88.25 192 PRO A CA 1
ATOM 1455 C C . PRO A 1 192 ? -17.377 12.487 8.092 1.00 88.25 192 PRO A C 1
ATOM 1457 O O . PRO A 1 192 ? -18.036 12.478 9.129 1.00 88.25 192 PRO A O 1
ATOM 1460 N N . VAL A 1 193 ? -16.663 11.418 7.705 1.00 86.44 193 VAL A N 1
ATOM 1461 C CA . VAL A 1 193 ? -16.754 10.085 8.332 1.00 86.44 193 VAL A CA 1
ATOM 1462 C C . VAL A 1 193 ? -16.525 10.146 9.838 1.00 86.44 193 VAL A C 1
ATOM 1464 O O . VAL A 1 193 ? -17.243 9.490 10.591 1.00 86.44 193 VAL A O 1
ATOM 1467 N N . MET A 1 194 ? -15.559 10.946 10.293 1.00 83.06 194 MET A N 1
ATOM 1468 C CA . MET A 1 194 ? -15.262 11.074 11.718 1.00 83.06 194 MET A CA 1
ATOM 1469 C C . MET A 1 194 ? -16.411 11.738 12.485 1.00 83.06 194 MET A C 1
ATOM 1471 O O . MET A 1 194 ? -16.827 11.254 13.539 1.00 83.06 194 MET A O 1
ATOM 1475 N N . VAL A 1 195 ? -16.956 12.828 11.941 1.00 82.50 195 VAL A N 1
ATOM 1476 C CA . VAL A 1 195 ? -18.080 13.561 12.540 1.00 82.50 195 VAL A CA 1
ATOM 1477 C C . VAL A 1 195 ? -19.334 12.688 12.560 1.00 82.50 195 VAL A C 1
ATOM 1479 O O . VAL A 1 195 ? -20.007 12.601 13.588 1.00 82.50 195 VAL A O 1
ATOM 1482 N N . ASP A 1 196 ? -19.609 11.978 11.468 1.00 87.25 196 ASP A N 1
ATOM 1483 C CA . ASP A 1 196 ? -20.745 11.064 11.354 1.00 87.25 196 ASP A CA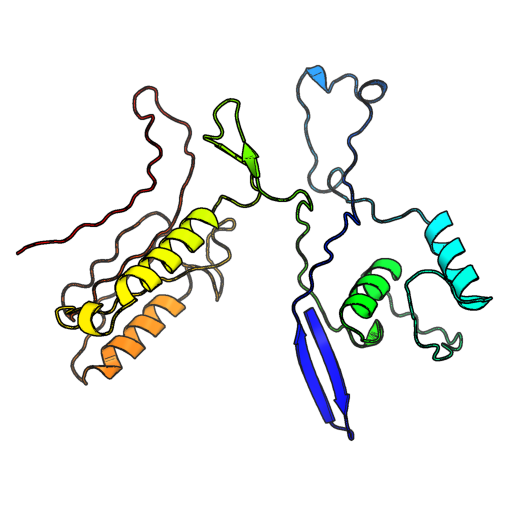 1
ATOM 1484 C C . ASP A 1 196 ? -20.613 9.873 12.312 1.00 87.25 196 ASP A C 1
ATOM 1486 O O . ASP A 1 196 ? -21.586 9.489 12.967 1.00 87.25 196 ASP A O 1
ATOM 1490 N N . ALA A 1 197 ? -19.411 9.302 12.447 1.00 85.56 197 ALA A N 1
ATOM 1491 C CA . ALA A 1 197 ? -19.134 8.230 13.398 1.00 85.56 197 ALA A CA 1
ATOM 1492 C C . ALA A 1 197 ? -19.362 8.696 14.841 1.00 85.56 197 ALA A C 1
ATOM 1494 O O . ALA A 1 197 ? -20.099 8.044 15.583 1.00 85.56 197 ALA A O 1
ATOM 1495 N N . LEU A 1 198 ? -18.812 9.851 15.227 1.00 81.56 198 LEU A N 1
ATOM 1496 C CA . LEU A 1 198 ? -19.023 10.437 16.555 1.00 81.56 198 LEU A CA 1
ATOM 1497 C C . LEU A 1 198 ? -20.496 10.741 16.815 1.00 81.56 198 LEU A C 1
ATOM 1499 O O . LEU A 1 198 ? -20.998 10.463 17.904 1.00 81.56 198 LEU A O 1
ATOM 1503 N N . SER A 1 199 ? -21.208 11.266 15.819 1.00 82.62 199 SER A N 1
ATOM 1504 C CA . SER A 1 199 ? -22.642 11.536 15.912 1.00 82.62 199 SER A CA 1
ATOM 1505 C C . SER A 1 199 ? -23.453 10.273 16.157 1.00 82.62 199 SER A C 1
ATOM 1507 O O . SER A 1 199 ? -24.272 10.227 17.075 1.00 82.62 199 SER A O 1
ATOM 1509 N N . ARG A 1 200 ? -23.170 9.198 15.422 1.00 86.62 200 ARG A N 1
ATOM 1510 C CA . ARG A 1 200 ? -23.846 7.907 15.610 1.00 86.62 200 ARG A CA 1
ATOM 1511 C C . ARG A 1 200 ? -23.518 7.267 16.957 1.00 86.62 200 ARG A C 1
ATOM 1513 O O . ARG A 1 200 ? -24.421 6.737 17.599 1.00 86.62 200 ARG A O 1
ATOM 1520 N N . ILE A 1 201 ? -22.257 7.332 17.387 1.00 83.56 201 ILE A N 1
ATOM 1521 C CA . ILE A 1 201 ? -21.813 6.812 18.688 1.00 83.56 201 ILE A CA 1
ATOM 1522 C C . ILE A 1 201 ? -22.513 7.574 19.812 1.00 83.56 201 ILE A C 1
ATOM 1524 O O . ILE A 1 201 ? -23.179 6.961 20.638 1.00 83.56 201 ILE A O 1
ATOM 1528 N N . THR A 1 202 ? -22.429 8.903 19.823 1.00 80.94 202 THR A N 1
ATOM 1529 C CA . THR A 1 202 ? -23.066 9.734 20.858 1.00 80.94 202 THR A CA 1
ATOM 1530 C C . THR A 1 202 ? -24.580 9.544 20.898 1.00 80.94 202 THR A C 1
ATOM 1532 O O . THR A 1 202 ? -25.107 9.264 21.972 1.00 80.94 202 THR A O 1
ATOM 1535 N N . SER A 1 203 ? -25.255 9.547 19.742 1.00 82.88 203 SER A N 1
ATOM 1536 C CA . SER A 1 203 ? -26.707 9.310 19.651 1.00 82.88 203 SER A CA 1
ATOM 1537 C C . SER A 1 203 ? -27.137 7.952 20.217 1.00 82.88 203 SER A C 1
ATOM 1539 O O . SER A 1 203 ? -28.283 7.799 20.634 1.00 82.88 203 SER A O 1
ATOM 1541 N N . SER A 1 204 ? -26.241 6.957 20.255 1.00 84.81 204 SER A N 1
ATOM 1542 C CA . SER A 1 204 ? -26.544 5.653 20.858 1.00 84.81 204 SER A CA 1
ATOM 1543 C C . SER A 1 204 ? -26.610 5.687 22.392 1.00 84.81 204 SER A C 1
ATOM 1545 O O . SER A 1 204 ? -27.249 4.820 22.984 1.00 84.81 204 SER A O 1
ATOM 1547 N N . PHE A 1 205 ? -26.017 6.701 23.037 1.00 78.44 205 PHE A N 1
ATOM 1548 C CA . PHE A 1 205 ? -26.005 6.853 24.497 1.00 78.44 205 PHE A CA 1
ATOM 1549 C C . PHE A 1 205 ? -27.199 7.649 25.054 1.00 78.44 205 PHE A C 1
ATOM 1551 O O . PHE A 1 205 ? -27.428 7.621 26.263 1.00 78.44 205 PHE A O 1
ATOM 1558 N N . GLY A 1 206 ? -27.980 8.342 24.217 1.00 74.00 206 GLY A N 1
ATOM 1559 C CA . GLY A 1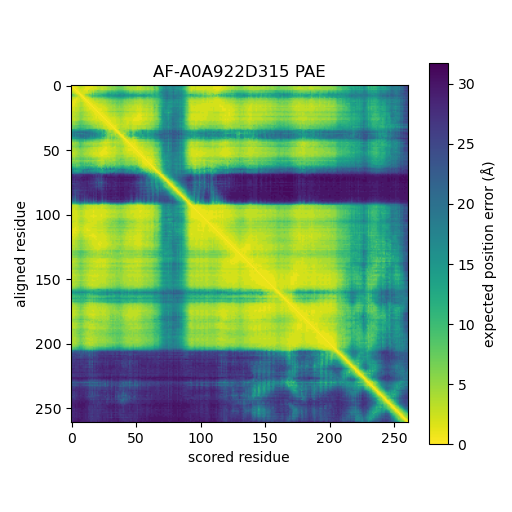 206 ? -29.228 8.985 24.639 1.00 74.00 206 GLY A CA 1
ATOM 1560 C C . GLY A 1 206 ? -29.722 10.097 23.701 1.00 74.00 206 GLY A C 1
ATOM 1561 O O . GLY A 1 206 ? -28.933 10.688 22.971 1.00 74.00 206 GLY A O 1
ATOM 1562 N N . PRO A 1 207 ? -31.026 10.431 23.738 1.00 61.62 207 PRO A N 1
ATOM 1563 C CA . PRO A 1 207 ? -31.657 11.365 22.796 1.00 61.62 207 PRO A CA 1
ATOM 1564 C C . PRO A 1 207 ? -31.191 12.831 22.913 1.00 61.62 207 PRO A C 1
ATOM 1566 O O . PRO A 1 207 ? -31.381 13.596 21.972 1.00 61.62 207 PRO A O 1
ATOM 1569 N N . ASP A 1 208 ? -30.561 13.223 24.028 1.00 59.56 208 ASP A N 1
ATOM 1570 C CA . ASP A 1 208 ? -30.118 14.603 24.298 1.00 59.56 208 ASP A CA 1
ATOM 1571 C C . ASP A 1 208 ? -28.615 14.852 24.041 1.00 59.56 208 ASP A C 1
ATOM 1573 O O . ASP A 1 208 ? -28.104 15.949 24.307 1.00 59.56 208 ASP A O 1
ATOM 1577 N N . SER A 1 209 ? -27.868 13.866 23.528 1.00 56.94 209 SER A N 1
ATOM 1578 C CA . SER A 1 209 ? -26.438 14.032 23.248 1.00 56.94 209 SER A CA 1
ATOM 1579 C C . SER A 1 209 ? -26.223 14.913 22.012 1.00 56.94 209 SER A C 1
ATOM 1581 O O . SER A 1 209 ? -26.388 14.472 20.876 1.00 56.94 209 SER A O 1
ATOM 1583 N N . LYS A 1 210 ? -25.845 16.178 22.213 1.00 53.75 210 LYS A N 1
ATOM 1584 C CA . LYS A 1 210 ? -25.471 17.081 21.116 1.00 53.75 210 LYS A CA 1
ATOM 1585 C C . LYS A 1 210 ? -23.992 16.918 20.782 1.00 53.75 210 LYS A C 1
ATOM 1587 O O . LYS A 1 210 ? -23.143 17.178 21.631 1.00 53.75 210 LYS A O 1
ATOM 1592 N N . VAL A 1 211 ? -23.684 16.570 19.536 1.00 52.47 211 VAL A N 1
ATOM 1593 C CA . VAL A 1 211 ? -22.322 16.677 18.997 1.00 52.47 211 VAL A CA 1
ATOM 1594 C C . VAL A 1 211 ? -21.984 18.159 18.864 1.00 52.47 211 VAL A C 1
ATOM 1596 O O . VAL A 1 211 ? -22.664 18.897 18.153 1.00 52.47 211 VAL A O 1
ATOM 1599 N N . ILE A 1 212 ? -20.950 18.615 19.566 1.00 50.44 212 ILE A N 1
ATOM 1600 C CA . ILE A 1 212 ? -20.364 19.935 19.319 1.00 50.44 212 ILE A CA 1
ATOM 1601 C C . ILE A 1 212 ? -19.503 19.803 18.062 1.00 50.44 212 ILE A C 1
ATOM 1603 O O . ILE A 1 212 ? -18.737 18.849 17.965 1.00 50.44 212 ILE A O 1
ATOM 1607 N N . ASN A 1 213 ? -19.645 20.730 17.108 1.00 41.59 213 ASN A N 1
ATOM 1608 C CA . ASN A 1 213 ? -18.878 20.754 15.858 1.00 41.59 213 ASN A CA 1
ATOM 1609 C C . ASN A 1 213 ? -17.393 20.459 16.119 1.00 41.59 213 ASN A C 1
ATOM 1611 O O . ASN A 1 213 ? -16.687 21.269 16.718 1.00 41.59 213 ASN A O 1
ATOM 1615 N N . ALA A 1 214 ? -16.948 19.284 15.685 1.00 43.03 214 ALA A N 1
ATOM 1616 C CA . ALA A 1 214 ? -15.574 18.832 15.777 1.00 43.03 214 ALA A CA 1
ATOM 1617 C C . ALA A 1 214 ? -14.930 19.073 14.406 1.00 43.03 214 ALA A C 1
ATOM 1619 O O . ALA A 1 214 ? -15.328 18.456 13.423 1.00 43.03 214 ALA A O 1
ATOM 1620 N N . SER A 1 215 ? -13.981 20.004 14.317 1.00 37.62 215 SER A N 1
ATOM 1621 C CA . SER A 1 215 ? -13.221 20.267 13.091 1.00 37.62 215 SER A CA 1
ATOM 1622 C C . SER A 1 215 ? -11.931 19.445 13.073 1.00 37.62 215 SER A C 1
ATOM 1624 O O . SER A 1 215 ? -11.081 19.654 13.935 1.00 37.62 215 SER A O 1
ATOM 1626 N N . CYS A 1 216 ? -11.779 18.542 12.099 1.00 40.41 216 CYS A N 1
ATOM 1627 C CA . CYS A 1 216 ? -10.505 17.882 11.778 1.00 40.41 216 CYS A CA 1
ATOM 1628 C C . CYS A 1 216 ? -9.637 18.863 11.000 1.00 40.41 216 CYS A C 1
ATOM 1630 O O . CYS A 1 216 ? -9.952 19.178 9.856 1.00 40.41 216 CYS A O 1
ATOM 1632 N N . SER A 1 217 ? -8.564 19.360 11.613 1.00 36.69 217 SER A N 1
ATOM 1633 C CA . SER A 1 217 ? -7.429 19.899 10.866 1.00 36.69 217 SER A CA 1
ATOM 1634 C C . SER A 1 217 ? -6.335 18.826 10.840 1.00 36.69 217 SER A C 1
ATOM 1636 O O . SER A 1 217 ? -6.183 18.067 11.798 1.00 36.69 217 SER A O 1
ATOM 1638 N N . SER A 1 218 ? -5.606 18.734 9.727 1.00 37.78 218 SER A N 1
ATOM 1639 C CA . SER A 1 218 ? -4.429 17.864 9.589 1.00 37.78 218 SER A CA 1
ATOM 1640 C C . SER A 1 218 ? -3.333 18.215 10.604 1.00 37.78 218 SER A C 1
ATOM 1642 O O . SER A 1 218 ? -2.590 17.344 11.032 1.00 37.78 218 SER A O 1
ATOM 1644 N N . ASP A 1 219 ? -3.294 19.470 11.059 1.00 36.72 219 ASP A N 1
ATOM 1645 C CA . ASP A 1 219 ? -2.249 19.980 11.949 1.00 36.72 219 ASP A CA 1
ATOM 1646 C C . ASP A 1 219 ? -2.572 19.831 13.453 1.00 36.72 219 ASP A C 1
ATOM 1648 O O . ASP A 1 219 ? -1.670 19.913 14.297 1.00 36.72 219 ASP A O 1
ATOM 1652 N N . ASP A 1 220 ? -3.837 19.598 13.834 1.00 37.97 220 ASP A N 1
ATOM 1653 C CA . ASP A 1 220 ? -4.234 19.530 15.243 1.00 37.97 220 ASP A CA 1
ATOM 1654 C C . ASP A 1 220 ? -4.355 18.091 15.753 1.00 37.97 220 ASP A C 1
ATOM 1656 O O . ASP A 1 220 ? -5.360 17.396 15.618 1.00 37.97 220 ASP A O 1
ATOM 1660 N N . SER A 1 221 ? -3.344 17.694 16.522 1.00 36.88 221 SER A N 1
ATOM 1661 C CA . SER A 1 221 ? -3.303 16.466 17.333 1.00 36.88 221 SER A CA 1
ATOM 1662 C C . SER A 1 221 ? -4.282 16.469 18.529 1.00 36.88 221 SER A C 1
ATOM 1664 O O . SER A 1 221 ? -4.082 15.736 19.501 1.00 36.8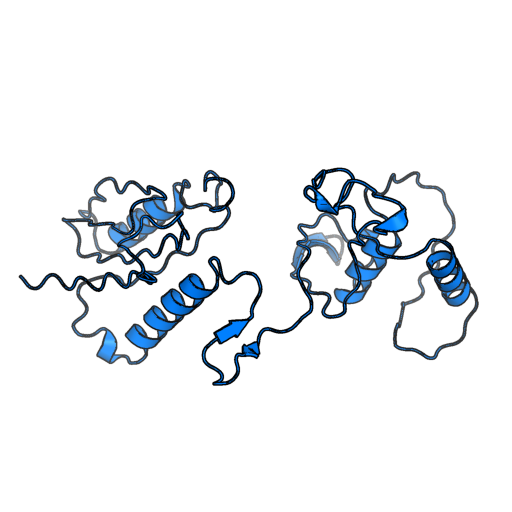8 221 SER A O 1
ATOM 1666 N N . LYS A 1 222 ? -5.324 17.318 18.529 1.00 33.19 222 LYS A N 1
ATOM 1667 C CA . LYS A 1 222 ? -6.240 17.492 19.669 1.00 33.19 222 LYS A CA 1
ATOM 1668 C C . LYS A 1 222 ? -7.689 17.707 19.248 1.00 33.19 222 LYS A C 1
ATOM 1670 O O . LYS A 1 222 ? -8.040 18.723 18.664 1.00 33.19 222 LYS A O 1
ATOM 1675 N N . PHE A 1 223 ? -8.548 16.812 19.723 1.00 40.25 223 PHE A N 1
ATOM 1676 C CA . PHE A 1 223 ? -9.993 16.997 19.765 1.00 40.25 223 PHE A CA 1
ATOM 1677 C C . PHE A 1 223 ? -10.463 17.013 21.211 1.00 40.25 223 PHE A C 1
ATOM 1679 O O . PHE A 1 223 ? -10.235 16.058 21.949 1.00 40.25 223 PHE A O 1
ATOM 1686 N N . LEU A 1 224 ? -11.139 18.086 21.618 1.00 34.66 224 LEU A N 1
ATOM 1687 C CA . LEU A 1 224 ? -11.767 18.168 22.932 1.00 34.66 224 LEU A CA 1
ATOM 1688 C C . LEU A 1 224 ? -13.271 18.408 22.761 1.00 34.66 224 LEU A C 1
ATOM 1690 O O . LEU A 1 224 ? -13.721 19.545 22.627 1.00 34.66 224 LEU A O 1
ATOM 1694 N N . LEU A 1 225 ? -14.064 17.337 22.778 1.00 36.69 225 LEU A N 1
ATOM 1695 C CA . LEU A 1 225 ? -15.518 17.442 22.885 1.00 36.69 225 LEU A CA 1
ATOM 1696 C C . LEU A 1 225 ? -15.887 17.663 24.356 1.00 36.69 225 LEU A C 1
ATOM 1698 O O . LEU A 1 225 ? -15.923 16.731 25.151 1.00 36.69 225 LEU A O 1
ATOM 1702 N N . LYS A 1 226 ? -16.156 18.916 24.744 1.00 32.78 226 LYS A N 1
ATOM 1703 C CA . LYS A 1 226 ? -16.633 19.262 26.096 1.00 32.78 226 LYS A CA 1
ATOM 1704 C C . LYS A 1 226 ? -18.151 19.486 26.119 1.00 32.78 226 LYS A C 1
ATOM 1706 O O . LYS A 1 226 ? -18.620 20.619 26.167 1.00 32.78 226 LYS A O 1
ATOM 1711 N N . LYS A 1 227 ? -18.896 18.377 26.076 1.00 32.75 227 LYS A N 1
ATOM 1712 C CA . LYS A 1 227 ? -20.212 18.095 26.703 1.00 32.75 227 LYS A CA 1
ATOM 1713 C C . LYS A 1 227 ? -20.752 16.817 26.054 1.00 32.75 227 LYS A C 1
ATOM 1715 O O . LYS A 1 227 ? -21.195 16.845 24.914 1.00 32.75 227 LYS A O 1
ATOM 1720 N N . GLY A 1 228 ? -20.687 15.718 26.797 1.00 41.00 228 GLY A N 1
ATOM 1721 C CA . GLY A 1 228 ? -20.857 14.354 26.296 1.00 41.00 228 GLY A CA 1
ATOM 1722 C C . GLY A 1 228 ? -19.555 13.602 26.546 1.00 41.00 228 GLY A C 1
ATOM 1723 O O . GLY A 1 228 ? -18.506 14.038 26.087 1.00 41.00 228 GLY A O 1
ATOM 1724 N N . ASN A 1 229 ? -19.608 12.553 27.361 1.00 42.41 229 ASN A N 1
ATOM 1725 C CA . ASN A 1 229 ? -18.445 11.864 27.924 1.00 42.41 229 ASN A CA 1
ATOM 1726 C C . ASN A 1 229 ? -17.704 11.042 26.851 1.00 42.41 229 ASN A C 1
ATOM 1728 O O . ASN A 1 229 ? -17.815 9.823 26.799 1.00 42.41 229 ASN A O 1
ATOM 1732 N N . VAL A 1 230 ? -16.991 11.705 25.940 1.00 40.75 230 VAL A N 1
ATOM 1733 C CA . VAL A 1 230 ? -16.209 11.061 24.878 1.00 40.75 230 VAL A CA 1
ATOM 1734 C C . VAL A 1 230 ? -14.804 11.653 24.879 1.00 40.75 230 VAL A C 1
ATOM 1736 O O . VAL A 1 230 ? -14.597 12.801 24.489 1.00 40.75 230 VAL A O 1
ATOM 1739 N N . HIS A 1 231 ? -13.835 10.856 25.327 1.00 42.66 231 HIS A N 1
ATOM 1740 C CA . HIS A 1 231 ? -12.416 11.196 25.311 1.00 42.66 231 HIS A CA 1
ATOM 1741 C C . HIS A 1 231 ? -11.770 10.617 24.049 1.00 42.66 231 HIS A C 1
ATOM 1743 O O . HIS A 1 231 ? -11.570 9.412 23.951 1.00 42.66 231 HIS A O 1
ATOM 1749 N N . PHE A 1 232 ? -11.461 11.472 23.070 1.00 42.81 232 PHE A N 1
ATOM 175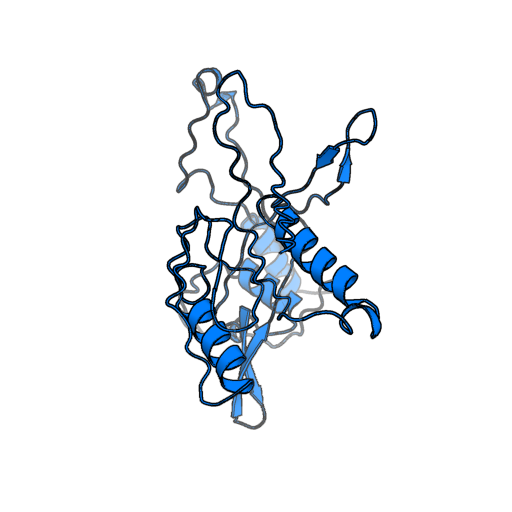0 C CA . PHE A 1 232 ? -10.885 11.048 21.793 1.00 42.81 232 PHE A CA 1
ATOM 1751 C C . PHE A 1 232 ? -9.364 11.215 21.762 1.00 42.81 232 PHE A C 1
ATOM 1753 O O . PHE A 1 232 ? -8.836 12.235 22.208 1.00 42.81 232 PHE A O 1
ATOM 1760 N N . TYR A 1 233 ? -8.674 10.239 21.170 1.00 42.88 233 TYR A N 1
ATOM 1761 C CA . TYR A 1 233 ? -7.236 10.281 20.932 1.00 42.88 233 TYR A CA 1
ATOM 1762 C C . TYR A 1 233 ? -6.983 10.084 19.432 1.00 42.88 233 TYR A C 1
ATOM 1764 O O . TYR A 1 233 ? -7.133 8.984 18.909 1.00 42.88 233 TYR A O 1
ATOM 1772 N N . SER A 1 234 ? -6.614 11.165 18.739 1.00 39.09 234 SER A N 1
ATOM 1773 C CA . SER A 1 234 ? -6.175 11.124 17.339 1.00 39.09 234 SER A CA 1
ATOM 1774 C C . SER A 1 234 ? -4.667 11.284 17.283 1.00 39.09 234 SER A C 1
ATOM 1776 O O . SER A 1 234 ? -4.133 12.214 17.888 1.00 39.09 234 SER A O 1
ATOM 1778 N N . LEU A 1 235 ? -3.991 10.425 16.530 1.00 41.38 235 LEU A N 1
ATOM 1779 C CA . LEU A 1 235 ? -2.592 10.607 16.160 1.00 41.38 235 LEU A CA 1
ATOM 1780 C C . LEU A 1 235 ? -2.567 10.896 14.666 1.00 41.38 235 LEU A C 1
ATOM 1782 O O . LEU A 1 235 ? -2.774 10.004 13.852 1.00 41.38 235 LEU A O 1
ATOM 1786 N N . ILE A 1 236 ? -2.394 12.174 14.345 1.00 41.16 236 ILE A N 1
ATOM 1787 C CA . ILE A 1 236 ? -2.190 12.664 12.989 1.00 41.16 236 ILE A CA 1
ATOM 1788 C C . ILE A 1 236 ? -0.786 13.280 13.008 1.00 41.16 236 ILE A C 1
ATOM 1790 O O . ILE A 1 236 ? -0.501 14.164 13.815 1.00 41.16 236 ILE A O 1
ATOM 1794 N N . ASP A 1 237 ? 0.076 12.681 12.196 1.00 39.22 237 ASP A N 1
ATOM 1795 C CA . ASP A 1 237 ? 1.426 13.076 11.792 1.00 39.22 237 ASP A CA 1
ATOM 1796 C C . ASP A 1 237 ? 2.661 12.972 12.694 1.00 39.22 237 ASP A C 1
ATOM 1798 O O . ASP A 1 237 ? 2.737 13.416 13.842 1.00 39.22 237 ASP A O 1
ATOM 1802 N N . CYS A 1 238 ? 3.709 12.468 12.031 1.00 33.56 238 CYS A N 1
ATOM 1803 C CA . CYS A 1 238 ? 5.117 12.696 12.319 1.00 33.56 238 CYS A CA 1
ATOM 1804 C C . CYS A 1 238 ? 5.762 13.445 11.137 1.00 33.56 238 CYS A C 1
ATOM 1806 O O . CYS A 1 238 ? 6.552 12.870 10.398 1.00 33.56 238 CYS A O 1
ATOM 1808 N N . VAL A 1 239 ? 5.507 14.748 10.976 1.00 36.00 239 VAL A N 1
ATOM 1809 C CA . VAL A 1 239 ? 6.277 15.530 9.993 1.00 36.00 239 VAL A CA 1
ATOM 1810 C C . VAL A 1 239 ? 7.698 15.767 10.521 1.00 36.00 239 VAL A C 1
ATOM 1812 O O . VAL A 1 239 ? 7.901 16.468 11.517 1.00 36.00 239 VAL A O 1
ATOM 1815 N N . LEU A 1 240 ? 8.710 15.236 9.827 1.00 31.86 240 LEU A N 1
ATOM 1816 C CA . LEU A 1 240 ? 10.095 15.710 9.940 1.00 31.86 240 LEU A CA 1
ATOM 1817 C C . LEU A 1 240 ? 10.192 17.096 9.283 1.00 31.86 240 LEU A C 1
ATOM 1819 O O . LEU A 1 240 ? 10.569 17.232 8.122 1.00 31.8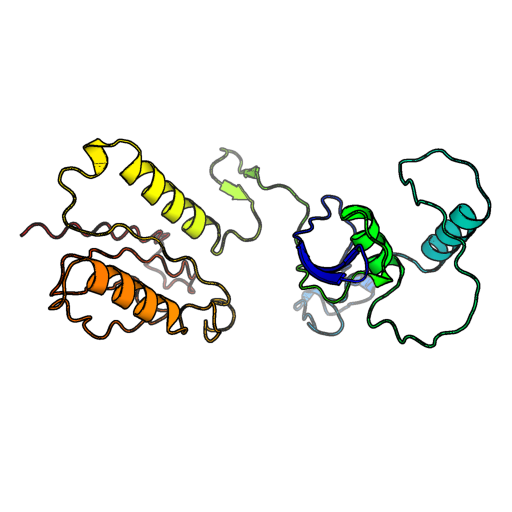6 240 LEU A O 1
ATOM 1823 N N . GLN A 1 241 ? 9.825 18.147 10.016 1.00 32.09 241 GLN A N 1
ATOM 1824 C CA . GLN A 1 241 ? 10.069 19.518 9.565 1.00 32.09 241 GLN A CA 1
ATOM 1825 C C . GLN A 1 241 ? 11.545 19.883 9.763 1.00 32.09 241 GLN A C 1
ATOM 1827 O O . GLN A 1 241 ? 12.157 19.500 10.761 1.00 32.09 241 GLN A O 1
ATOM 1832 N N . ASN A 1 242 ? 12.111 20.628 8.804 1.00 36.00 242 ASN A N 1
ATOM 1833 C CA . ASN A 1 242 ? 13.471 21.170 8.869 1.00 36.00 242 ASN A CA 1
ATOM 1834 C C . ASN A 1 242 ? 13.726 21.816 10.240 1.00 36.00 242 ASN A C 1
ATOM 1836 O O . ASN A 1 242 ? 13.027 22.744 10.646 1.00 36.00 242 ASN A O 1
ATOM 1840 N N . ILE A 1 243 ? 14.710 21.280 10.960 1.00 44.47 243 ILE A N 1
ATOM 1841 C CA . ILE A 1 243 ? 14.931 21.572 12.374 1.00 44.47 243 ILE A CA 1
ATOM 1842 C C . ILE A 1 243 ? 15.734 22.871 12.519 1.00 44.47 243 ILE A C 1
ATOM 1844 O O . ILE A 1 243 ? 16.900 22.939 12.132 1.00 44.47 243 ILE A O 1
ATOM 1848 N N . ASP A 1 244 ? 15.110 23.878 13.131 1.00 38.69 244 ASP A N 1
ATOM 1849 C CA . ASP A 1 244 ? 15.772 25.051 13.711 1.00 38.69 244 ASP A CA 1
ATOM 1850 C C . ASP A 1 244 ? 16.791 24.591 14.782 1.00 38.69 244 ASP A C 1
ATOM 1852 O O . ASP A 1 244 ? 16.468 23.703 15.588 1.00 38.69 244 ASP A O 1
ATOM 1856 N N . PRO A 1 245 ? 18.010 25.163 14.850 1.00 36.22 245 PRO A N 1
ATOM 1857 C CA . PRO A 1 245 ? 19.053 24.730 15.778 1.00 36.22 245 PRO A CA 1
ATOM 1858 C C . PRO A 1 245 ? 18.637 25.026 17.228 1.00 36.22 245 PRO A C 1
ATOM 1860 O O . PRO A 1 245 ? 18.855 26.109 17.761 1.00 36.22 245 PRO A O 1
ATOM 1863 N N . GLY A 1 246 ? 17.997 24.048 17.869 1.00 41.09 246 GLY A N 1
ATOM 1864 C CA . GLY A 1 246 ? 17.482 24.160 19.236 1.00 41.09 246 GLY A CA 1
ATOM 1865 C C . GLY A 1 246 ? 16.333 23.209 19.577 1.00 41.09 246 GLY A C 1
ATOM 1866 O O . GLY A 1 246 ? 16.001 23.068 20.752 1.00 41.09 246 GLY A O 1
ATOM 1867 N N . ARG A 1 247 ? 15.733 22.527 18.590 1.00 37.75 247 ARG A N 1
ATOM 1868 C CA . ARG A 1 247 ? 14.654 21.548 18.815 1.00 37.75 247 ARG A CA 1
ATOM 1869 C C . ARG A 1 247 ? 14.940 20.204 18.142 1.00 37.75 247 ARG A C 1
ATOM 1871 O O . ARG A 1 247 ? 14.193 19.763 17.282 1.00 37.75 247 ARG A O 1
ATOM 1878 N N . CYS A 1 248 ? 15.998 19.515 18.568 1.00 28.55 248 CYS A N 1
ATOM 1879 C CA . CYS A 1 248 ? 16.111 18.077 18.316 1.00 28.55 248 CYS A CA 1
ATOM 1880 C C . CYS A 1 248 ? 15.304 17.325 19.377 1.00 28.55 248 CYS A C 1
ATOM 1882 O O . CYS A 1 248 ? 15.828 16.937 20.417 1.00 28.55 248 CYS A O 1
ATOM 1884 N N . LEU A 1 249 ? 14.015 17.130 19.117 1.00 27.52 249 LEU A N 1
ATOM 1885 C CA . LEU A 1 249 ? 13.249 16.065 19.748 1.00 27.52 249 LEU A CA 1
ATOM 1886 C C . LEU A 1 249 ? 12.466 15.348 18.657 1.00 27.52 249 LEU A C 1
ATOM 1888 O O . LEU A 1 249 ? 11.660 15.967 17.966 1.00 27.52 249 LEU A O 1
ATOM 1892 N N . PHE A 1 250 ? 12.677 14.036 18.549 1.00 26.95 250 PHE A N 1
ATOM 1893 C CA . PHE A 1 250 ? 11.671 13.134 18.006 1.00 26.95 250 PHE A CA 1
ATOM 1894 C C . PHE A 1 250 ? 10.399 13.334 18.836 1.00 26.95 250 PHE A C 1
ATOM 1896 O O . PHE A 1 250 ? 10.245 12.750 19.909 1.00 26.95 250 PHE A O 1
ATOM 1903 N N . PHE A 1 251 ? 9.493 14.196 18.381 1.00 27.52 251 PHE A N 1
ATOM 1904 C CA . PHE A 1 251 ? 8.147 14.242 18.923 1.00 27.52 251 PHE A CA 1
ATOM 1905 C C . PHE A 1 251 ? 7.381 13.053 18.346 1.00 27.52 251 PHE A C 1
ATOM 1907 O O . PHE A 1 251 ? 6.579 13.180 17.432 1.00 27.52 251 PHE A O 1
ATOM 1914 N N . CYS A 1 252 ? 7.592 11.880 18.937 1.00 30.17 252 CYS A N 1
ATOM 1915 C CA . CYS A 1 252 ? 6.502 10.925 19.049 1.00 30.17 252 CYS A CA 1
ATOM 1916 C C . CYS A 1 252 ? 5.561 11.553 20.085 1.00 30.17 252 CYS A C 1
ATOM 1918 O O . CYS A 1 252 ? 5.752 11.385 21.292 1.00 30.17 252 CYS A O 1
ATOM 1920 N N . ARG A 1 253 ? 4.656 12.440 19.648 1.00 28.19 253 ARG A N 1
ATOM 1921 C CA . ARG A 1 253 ? 3.781 13.185 20.560 1.00 28.19 253 ARG A CA 1
ATOM 1922 C C . ARG A 1 253 ? 2.719 12.227 21.105 1.00 28.19 253 ARG A C 1
ATOM 1924 O O . ARG A 1 253 ? 1.559 12.283 20.721 1.00 28.19 253 ARG A O 1
ATOM 1931 N N . TYR A 1 254 ? 3.105 11.380 22.056 1.00 31.91 254 TYR A N 1
ATOM 1932 C CA . TYR A 1 254 ? 2.182 10.826 23.037 1.00 31.91 254 TYR A CA 1
ATOM 1933 C C . TYR A 1 254 ? 1.673 11.995 23.880 1.00 31.91 254 TYR A C 1
ATOM 1935 O O . TYR A 1 254 ? 2.234 12.329 24.921 1.00 31.91 254 TYR A O 1
ATOM 1943 N N . SER A 1 255 ? 0.617 12.665 23.428 1.00 27.23 255 SER A N 1
ATOM 1944 C CA . SER A 1 255 ? -0.135 13.554 24.308 1.00 27.23 255 SER A CA 1
ATOM 1945 C C . SER A 1 255 ? -1.073 12.703 25.160 1.00 27.23 255 SER A C 1
ATOM 1947 O O . SER A 1 255 ? -2.287 12.730 24.977 1.00 27.23 255 SER A O 1
ATOM 1949 N N . VAL A 1 256 ? -0.520 11.958 26.122 1.00 29.23 256 VAL A N 1
ATOM 1950 C CA . VAL A 1 2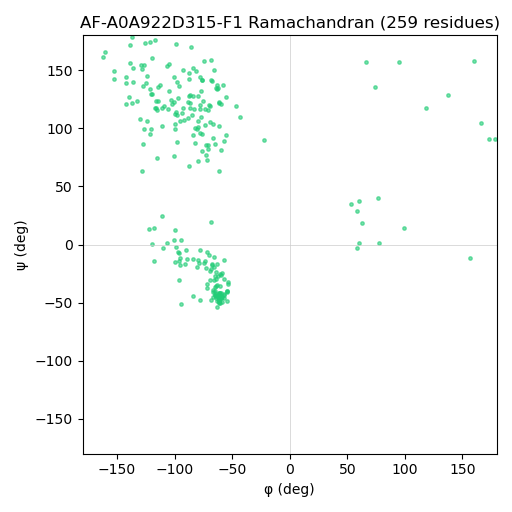56 ? -1.304 11.497 27.273 1.00 29.23 256 VAL A CA 1
ATOM 1951 C C . VAL A 1 256 ? -1.535 12.727 28.145 1.00 29.23 256 VAL A C 1
ATOM 1953 O O . VAL A 1 256 ? -0.755 13.043 29.037 1.00 29.23 256 VAL A O 1
ATOM 1956 N N . GLN A 1 257 ? -2.582 13.484 27.832 1.00 23.98 257 GLN A N 1
ATOM 1957 C CA . GLN A 1 257 ? -3.118 14.478 28.753 1.00 23.98 257 GLN A CA 1
ATOM 1958 C C . GLN A 1 257 ? -4.313 13.854 29.465 1.00 23.98 257 GLN A C 1
ATOM 1960 O O . GLN A 1 257 ? -5.456 13.967 29.030 1.00 23.98 257 GLN A O 1
ATOM 1965 N N . THR A 1 258 ? -4.030 13.175 30.575 1.00 23.45 258 THR A N 1
ATOM 1966 C CA . THR A 1 258 ? -5.011 12.990 31.643 1.00 23.45 258 THR A CA 1
ATOM 1967 C C . THR A 1 258 ? -5.269 14.364 32.248 1.00 23.45 258 THR A C 1
ATOM 1969 O O . THR A 1 258 ? -4.433 14.894 32.980 1.00 23.45 258 THR A O 1
ATOM 1972 N N . TYR A 1 259 ? -6.403 14.974 31.919 1.00 24.34 259 TYR A N 1
ATOM 1973 C CA . TYR A 1 259 ? -6.900 16.085 32.717 1.00 24.34 259 TYR A CA 1
ATOM 1974 C C . TYR A 1 259 ? -7.535 15.487 33.971 1.00 24.34 259 TYR A C 1
ATOM 1976 O O . TYR A 1 259 ? -8.676 15.036 33.940 1.00 24.34 259 TYR A O 1
ATOM 1984 N N . GLY A 1 260 ? -6.755 15.440 35.052 1.00 22.48 260 GLY A N 1
ATOM 1985 C CA . GLY A 1 260 ? -7.324 15.405 36.393 1.00 22.48 260 GLY A CA 1
ATOM 1986 C C . GLY A 1 260 ? -8.086 16.708 36.624 1.00 22.48 260 GLY A C 1
ATOM 1987 O O . GLY A 1 260 ? -7.632 17.768 36.182 1.00 22.48 260 GLY A O 1
ATOM 1988 N N . PHE A 1 261 ? -9.266 16.598 37.228 1.00 27.16 261 PHE A N 1
ATOM 1989 C CA . PHE A 1 261 ? -10.036 17.746 37.700 1.00 27.16 261 PHE A CA 1
ATOM 1990 C C . PHE A 1 261 ? -9.249 18.560 38.730 1.00 27.16 261 PHE A C 1
ATOM 1992 O O . PHE A 1 261 ? -8.522 17.938 39.538 1.00 27.16 261 PHE A O 1
#

Radius of gyration: 25.93 Å; Cα contacts (8 Å, |Δi|>4): 221; chains: 1; bounding box: 61×55×70 Å

Nearest PDB structures (foldseek):
  4dyo-assembly1_A  TM=9.486E-01  e=6.920E-12  Homo sapiens
  3vat-assembly1_A  TM=9.414E-01  e=1.162E-11  Bos taurus
  3var-assembly1_A  TM=8.876E-01  e=2.421E-08  Bos taurus

Organism: Carya illinoinensis (NCBI:txid32201)

Secondary structure (DSSP, 8-state):
-EEEEEETTEEEEEE------S---B-PPPPGGG-TTGGG-----TTTS---B---HHHHHHHHHHHHH----SS-----------------SS-HHHHHHHHHHHTS-GGGEEE--------SPPEEESTTS-EEE-TTHHHHHHHHHHHHHHHHTTSSGGGGTT--S-------S-GGGTS-STTSTTSTHHHHHHHHHHHHH-TT-PPP-----TT-------SSS-----------PPPPTT---------------

Sequence (261 aa):
MIIREEKDGSVSYSHRLIRVERPIMRIPTLAIHLDRGINDGFKINTQSHLLPVLATSIKAELNKAVTENGPVETGFQIDGDKVNERTTNNSSKHHSLLLQLLASQIGCKPDDICDFELQVCDTQPSIVAGATKEFIFSGRLDNLCMSFCSLKALIDATSSVSSLEDETGVKMVALFDHEEVGSNSAQGAGSPVMVDALSRITSSFGPDSKVINASCSSDDSKFLLKKGNVHFYSLIDCVLQNIDPGRCLFFCRYSVQTYGF

InterPro domains:
  IPR001948 Peptidase M18 [PF02127] (10-209)
  IPR001948 Peptidase M18 [PTHR28570] (2-214)

Foldseek 3Di:
DWFWDADPNDIDIDDDDDDDLDPQKDQDDDDCVVPVCVVVDDDDDCPPRRDIDRDDPVVVVVVVVDVVPDDDDDDQDDDDDDDPPDDDPPPPPDDPVVLVVRCSRVVHDSVRDPDDDDDDDDSDDWAQDDPVSPDIDDPCVPPVVVVVVLVVVLCVCPVDPVSCVPPQADEDEQDAPCVVVPQPDCRGLQHCVVVVVVVVVQVVVDPPRDFDDWDDDLPDQDDDGPDGRHDYGYDRDDDPDDDDVPDPDSPPPPPPDPPDD